Protein AF-0000000083596620 (afdb_homodimer)

Organism: NCBI:txid1368476

pLDDT: mean 95.92, std 9.92, range [31.28, 98.94]

Radius of gyration: 22.7 Å; Cα contacts (8 Å, |Δi|>4): 715; chains: 2; bounding box: 40×67×48 Å

Sequence (366 aa):
MEVVTKTLSTERVFLREMVEDDWVDVHKYASQEIVCRYQPWGPNTLEESKAFVNEVIADASKNPRKRYVFAIINKSDQKMIGAGELNLRDSTNKTGEIGYVVNPDYWGRGIATEAAILLIDFGFEHFNLHRIYATCDPRNIGSYKVLEKVGMTKEGRIRENLKMKDGWRDSFLYSILKYEWGKMEVVTKTLSTERVFLREMVEDDWVDVHKYASQEIVCRYQPWGPNTLEESKAFVNEVIADASKNPRKRYVFAIINKSDQKMIGAGELNLRDSTNKTGEIGYVVNPDYWGRGIATEAAILLIDFGFEHFNLHRIYATCDPRNIGSYKVLEKVGMTKEGRIRENLKMKDGWRDSFLYSILKYEWGK

InterPro domains:
  IPR000182 GNAT domain [PF13302] (12-153)
  IPR000182 GNAT domain [PS51186] (13-180)
  IPR016181 Acyl-CoA N-acyltransferase [SSF55729] (6-178)
  IPR051531 N-acetyltransferase [PTHR43792] (7-181)

Nearest PDB structures (foldseek):
  3wr7-assembly1_A-3  TM=8.648E-01  e=3.940E-15  Escherichia coli LY180
  2fck-assembly1_A-2  TM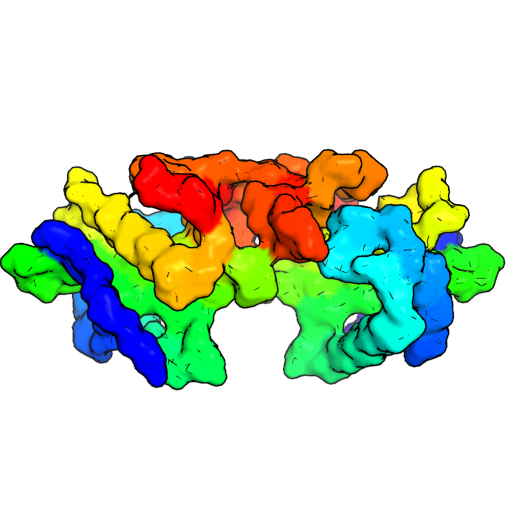=8.804E-01  e=1.898E-14  Vibrio cholerae O1 biovar El Tor str. N16961
  6vfn-assembly1_A  TM=8.359E-01  e=9.760E-15  Bacillus thuringiensis
  1nsl-assembly1_E  TM=8.665E-01  e=1.483E-13  Bacillus subtilis
  6vfm-assembly1_A  TM=8.225E-01  e=6.757E-14  Bacillus thuringiensis serovar finitimus YBT-020

Foldseek 3Di:
DPPPPDWLDDPWKTWDQFDQVLLVLQLLACLDCVQCVFPQDDPDDSVRSNVVSVVSVVLVPDVVRFKHKIFIAGPVVRRGFWMKIWGNDDLVQQEIEIDMTGHPVCPPPCSLLSRVLSNVCCSCPVSVGFKYKYKTFPVCPSVVVSLVVNPWDWDDKAPQPDDHPPGGTIITMIMDGNVSRPD/DPPPPDWLDDPWKTWDQFDQVLLVLQLLACLDCVQCVFPQDDPDDSVRSNVVSVVSVVLVPDVVRFKHKIFIAGPVVRRRFWMKIWGNDDLVQQEIEIDMTGHPVCPPVCSLLSRVLSNVCCSCPVSVGFKYKYKTFPVCPSVVVSLVVNPWDWDDKAPQPDDHPPGGTIITMIMDGNVSRPD

Secondary structure (DSSP, 8-state):
-----S--B-SSEEEEE--GGGHHHHHHHHT-HHHHTTSSS-SPPHHHHHHHHHHHHHHHT-SS--EEEEEEEETTTTEEEEEEEEEEEETTTTEEEEEEEE-GGGTTSSHHHHHHHHHHHHHHHHH--SEEEEEE-TT-HHHHHHHHHTT-EEEEEEEEEEEETTEEEEEEEEEEEGGGTT-/-----S-EE-SSEEEEE--GGGHHHHHHHHT-HHHHTTSSS-SPPHHHHHHHHHHHHHHHT-SS--EEEEEEEETTTTEEEEEEEEEEEETTTTEEEEEEEE-GGGTTSSHHHHHHHHHHHHHHHHH--SEEEEEE-TT-HHHHHHHHHTT-EEEEEEEEEEEETTEEEEEEEEEEEGGGTT-

Solvent-accessible surface area (backbone atoms only — not comparable to full-atom values): 19815 Å² total; per-residue (Å²): 125,87,67,76,76,72,77,45,61,62,95,57,37,35,50,41,76,61,52,84,74,48,23,62,49,48,35,70,32,45,44,30,55,84,70,24,68,79,46,71,49,63,53,37,50,72,67,51,27,41,49,48,46,50,48,50,49,52,38,65,69,42,87,82,61,44,54,45,59,26,33,30,26,34,60,91,77,64,40,58,48,32,36,37,34,45,32,60,75,32,79,86,41,22,29,32,36,47,50,72,50,65,26,71,94,52,60,95,68,55,52,66,44,54,51,49,48,43,49,51,48,47,40,42,70,75,64,59,30,46,30,38,32,38,69,44,40,77,82,41,59,73,58,56,50,36,44,45,70,71,62,31,44,78,34,37,47,45,76,50,62,37,53,38,91,86,53,64,33,46,27,33,35,33,31,40,42,50,89,58,58,95,110,124,88,67,76,77,73,76,43,62,61,94,57,35,36,50,41,74,64,54,84,73,49,24,63,49,46,33,70,30,45,43,31,54,84,70,24,69,81,46,71,48,62,53,37,50,73,67,52,28,43,49,50,46,51,48,51,49,53,39,65,70,41,87,83,61,43,57,46,60,26,33,29,28,35,60,91,76,65,42,60,49,33,38,38,35,42,32,60,75,33,79,86,39,22,29,32,36,47,52,72,50,65,28,71,94,53,59,94,68,54,53,66,42,53,51,50,49,44,49,52,50,46,40,43,71,75,66,59,31,46,31,40,30,38,69,42,39,77,84,41,58,73,60,55,51,36,44,46,72,72,62,30,44,79,34,37,48,45,76,50,61,38,52,40,92,87,51,63,35,47,25,33,34,30,33,40,42,49,88,59,57,95,111

Structure (mmCIF, N/CA/C/O backbone):
data_AF-0000000083596620-model_v1
#
loop_
_entity.id
_entity.type
_entity.pdbx_description
1 polymer N-acetyltransferase
#
loop_
_atom_site.group_PDB
_atom_site.id
_atom_site.type_symbol
_atom_site.label_atom_id
_atom_site.label_alt_id
_atom_site.label_comp_id
_atom_site.label_asym_id
_atom_site.label_entity_id
_atom_site.label_seq_id
_atom_site.pdbx_PDB_ins_code
_atom_site.Cartn_x
_atom_site.Cartn_y
_atom_site.Cartn_z
_atom_site.occupancy
_atom_site.B_iso_or_equiv
_atom_site.auth_seq_id
_atom_site.auth_comp_id
_atom_site.auth_asym_id
_atom_site.auth_atom_id
_atom_site.pdbx_PDB_model_num
ATOM 1 N N . MET A 1 1 ? 12.688 -3.848 -24.5 1 31.28 1 MET A N 1
ATOM 2 C CA . MET A 1 1 ? 12.117 -4.688 -23.453 1 31.28 1 MET A CA 1
ATOM 3 C C . MET A 1 1 ? 13.18 -5.582 -22.828 1 31.28 1 MET A C 1
ATOM 5 O O . MET A 1 1 ? 13.742 -6.445 -23.516 1 31.28 1 MET A O 1
ATOM 9 N N . GLU A 1 2 ? 14.055 -5.152 -22.109 1 39.25 2 GLU A N 1
ATOM 10 C CA . GLU A 1 2 ? 15.188 -5.992 -21.719 1 39.25 2 GLU A CA 1
ATOM 11 C C . GLU A 1 2 ? 14.719 -7.367 -21.25 1 39.25 2 GLU A C 1
ATOM 13 O O . GLU A 1 2 ? 13.812 -7.469 -20.422 1 39.25 2 GLU A O 1
ATOM 18 N N . VAL A 1 3 ? 14.773 -8.328 -22.062 1 39.34 3 VAL A N 1
ATOM 19 C CA . VAL A 1 3 ? 14.492 -9.758 -22.016 1 39.34 3 VAL A CA 1
ATOM 20 C C . VAL A 1 3 ? 14.992 -10.344 -20.703 1 39.34 3 VAL A C 1
ATOM 22 O O . VAL A 1 3 ? 16.125 -10.062 -20.281 1 39.34 3 VAL A O 1
ATOM 25 N N . VAL A 1 4 ? 14.141 -10.539 -19.719 1 47.38 4 VAL A N 1
ATOM 26 C CA . VAL A 1 4 ? 14.547 -11.414 -18.625 1 47.38 4 VAL A CA 1
ATOM 27 C C . VAL A 1 4 ? 15.391 -12.562 -19.156 1 47.38 4 VAL A C 1
ATOM 29 O O . VAL A 1 4 ? 14.906 -13.398 -19.922 1 47.38 4 VAL A O 1
ATOM 32 N N . THR A 1 5 ? 16.641 -12.359 -19.406 1 49.56 5 THR A N 1
ATOM 33 C CA . THR A 1 5 ? 17.531 -13.391 -19.953 1 49.56 5 THR A CA 1
ATOM 34 C C . THR A 1 5 ? 17.375 -14.695 -19.172 1 49.56 5 THR A C 1
ATOM 36 O O . THR A 1 5 ? 17.438 -15.781 -19.766 1 49.56 5 THR A O 1
ATOM 39 N N . LYS A 1 6 ? 17.359 -14.562 -17.75 1 61.53 6 LYS A N 1
ATOM 40 C CA . LYS A 1 6 ? 17.359 -15.852 -17.062 1 61.53 6 LYS A CA 1
ATOM 41 C C . LYS A 1 6 ? 15.961 -16.453 -17 1 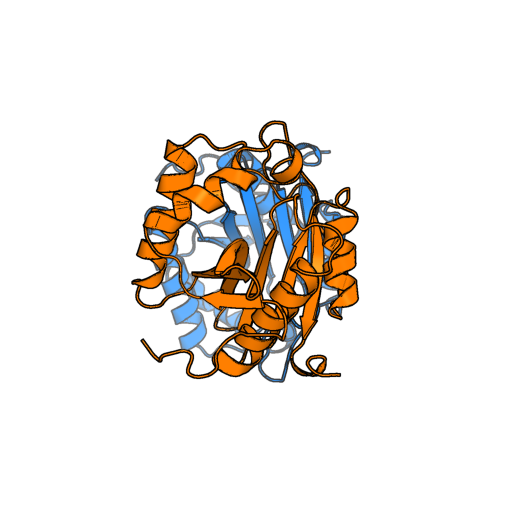61.53 6 LYS A C 1
ATOM 43 O O . LYS A 1 6 ? 15 -15.75 -16.672 1 61.53 6 LYS A O 1
ATOM 48 N N . THR A 1 7 ? 15.812 -17.562 -17.562 1 83.44 7 THR A N 1
ATOM 49 C CA . THR A 1 7 ? 14.586 -18.344 -17.531 1 83.44 7 THR A CA 1
ATOM 50 C C . THR A 1 7 ? 14.102 -18.562 -16.109 1 83.44 7 THR A C 1
ATOM 52 O O . THR A 1 7 ? 14.883 -18.969 -15.242 1 83.44 7 THR A O 1
ATOM 55 N N . LEU A 1 8 ? 12.961 -18.156 -15.766 1 95.06 8 LEU A N 1
ATOM 56 C CA . LEU A 1 8 ? 12.328 -18.438 -14.484 1 95.06 8 LEU A CA 1
ATOM 57 C C . LEU A 1 8 ? 11.82 -19.875 -14.422 1 95.06 8 LEU A C 1
ATOM 59 O O . LEU A 1 8 ? 10.695 -20.156 -14.844 1 95.06 8 LEU A O 1
ATOM 63 N N . SER A 1 9 ? 12.805 -20.719 -13.906 1 97.25 9 SER A N 1
ATOM 64 C CA . SER A 1 9 ? 12.477 -22.125 -13.992 1 97.25 9 SER A CA 1
ATOM 65 C C . SER A 1 9 ? 13.031 -22.906 -12.805 1 97.25 9 SER A C 1
ATOM 67 O O . SER A 1 9 ? 14.062 -22.531 -12.234 1 97.25 9 SER A O 1
ATOM 69 N N . THR A 1 10 ? 12.289 -23.875 -12.383 1 96.75 10 THR A N 1
ATOM 70 C CA . THR A 1 10 ? 12.758 -24.922 -11.484 1 96.75 10 THR A CA 1
ATOM 71 C C . THR A 1 10 ? 12.805 -26.266 -12.211 1 96.75 10 THR A C 1
ATOM 73 O O . THR A 1 10 ? 12.75 -26.312 -13.445 1 96.75 10 THR A O 1
ATOM 76 N N . GLU A 1 11 ? 12.992 -27.328 -11.43 1 95.75 11 GLU A N 1
ATOM 77 C CA . GLU A 1 11 ? 13.016 -28.656 -12.039 1 95.75 11 GLU A CA 1
ATOM 78 C C . GLU A 1 11 ? 11.648 -29.031 -12.594 1 95.75 11 GLU A C 1
ATOM 80 O O . GLU A 1 11 ? 11.547 -29.688 -13.633 1 95.75 11 GLU A O 1
ATOM 85 N N . ARG A 1 12 ? 10.586 -28.562 -11.953 1 97.25 12 ARG A N 1
ATOM 86 C CA . ARG A 1 12 ? 9.258 -29.062 -12.273 1 97.25 12 ARG A CA 1
ATOM 87 C C . ARG A 1 12 ? 8.445 -28.031 -13.039 1 97.25 12 ARG A C 1
ATOM 89 O O . ARG A 1 12 ? 7.559 -28.391 -13.82 1 97.25 12 ARG A O 1
ATOM 96 N N . VAL A 1 13 ? 8.734 -26.734 -12.797 1 98.25 13 VAL A N 1
ATOM 97 C CA . VAL A 1 13 ? 7.883 -25.734 -13.43 1 98.25 13 VAL A CA 1
ATOM 98 C C . VAL A 1 13 ? 8.75 -24.609 -14.008 1 98.25 13 VAL A C 1
ATOM 100 O O . VAL A 1 13 ? 9.914 -24.469 -13.633 1 98.25 13 VAL A O 1
ATOM 103 N N . PHE A 1 14 ? 8.227 -23.859 -14.953 1 98.19 14 PHE A N 1
ATOM 104 C CA . PHE A 1 14 ? 8.812 -22.609 -15.383 1 98.19 14 PHE A CA 1
ATOM 105 C C . PHE A 1 14 ? 7.738 -21.547 -15.625 1 98.19 14 PHE A C 1
ATOM 107 O O . PHE A 1 14 ? 6.559 -21.891 -15.758 1 98.19 14 PHE A O 1
ATOM 114 N N . LEU A 1 15 ? 8.125 -20.312 -15.547 1 98.69 15 LEU A N 1
ATOM 115 C CA . LEU A 1 15 ? 7.246 -19.172 -15.781 1 98.69 15 LEU A CA 1
ATOM 116 C C . LEU A 1 15 ? 7.48 -18.562 -17.156 1 98.69 15 LEU A C 1
ATOM 118 O O . LEU A 1 15 ? 8.633 -18.406 -17.594 1 98.69 15 LEU A O 1
ATOM 122 N N . ARG A 1 16 ? 6.461 -18.266 -17.844 1 98.12 16 ARG A N 1
ATOM 123 C CA . ARG A 1 16 ? 6.566 -17.562 -19.125 1 98.12 16 ARG A CA 1
ATOM 124 C C . ARG A 1 16 ? 5.465 -16.516 -19.266 1 98.12 16 ARG A C 1
ATOM 126 O O . ARG A 1 16 ? 4.465 -16.562 -18.547 1 98.12 16 ARG A O 1
ATOM 133 N N . GLU A 1 17 ? 5.629 -15.641 -20.203 1 98.19 17 GLU A N 1
ATOM 134 C CA . GLU A 1 17 ? 4.586 -14.664 -20.516 1 98.19 17 GLU A CA 1
ATOM 135 C C . GLU A 1 17 ? 3.309 -15.359 -20.969 1 98.19 17 GLU A C 1
ATOM 137 O O . GLU A 1 17 ? 3.357 -16.453 -21.547 1 98.19 17 GLU A O 1
ATOM 142 N N . MET A 1 18 ? 2.207 -14.695 -20.75 1 98.06 18 MET A N 1
ATOM 143 C CA . MET A 1 18 ? 0.938 -15.266 -21.188 1 98.06 18 MET A CA 1
ATOM 144 C C . MET A 1 18 ? 0.722 -15.023 -22.672 1 98.06 18 MET A C 1
ATOM 146 O O . MET A 1 18 ? 1.139 -13.992 -23.219 1 98.06 18 MET A O 1
ATOM 150 N N . VAL A 1 19 ? 0.08 -15.914 -23.25 1 98 19 VAL A N 1
ATOM 151 C CA . VAL A 1 19 ? -0.356 -15.781 -24.641 1 98 19 VAL A CA 1
ATOM 152 C C . VAL A 1 19 ? -1.876 -15.906 -24.719 1 98 19 VAL A C 1
ATOM 154 O O . VAL A 1 19 ? -2.518 -16.359 -23.766 1 98 19 VAL A O 1
ATOM 157 N N . GLU A 1 20 ? -2.436 -15.555 -25.766 1 97.88 20 GLU A N 1
ATOM 158 C CA . GLU A 1 20 ? -3.879 -15.414 -25.922 1 97.88 20 GLU A CA 1
ATOM 159 C C . GLU A 1 20 ? -4.605 -16.703 -25.562 1 97.88 20 GLU A C 1
ATOM 161 O O . GLU A 1 20 ? -5.648 -16.688 -24.906 1 97.88 20 GLU A O 1
ATOM 166 N N . ASP A 1 21 ? -4.086 -17.812 -25.922 1 98.12 21 ASP A N 1
ATOM 167 C CA . ASP A 1 21 ? -4.785 -19.078 -25.766 1 98.12 21 ASP A CA 1
ATOM 168 C C . ASP A 1 21 ? -4.727 -19.578 -24.312 1 98.12 21 ASP A C 1
ATOM 170 O O . ASP A 1 21 ? -5.418 -20.516 -23.953 1 98.12 21 ASP A O 1
ATOM 174 N N . ASP A 1 22 ? -4.031 -18.922 -23.484 1 98.69 22 ASP A N 1
ATOM 175 C CA . ASP A 1 22 ? -3.871 -19.344 -22.094 1 98.69 22 ASP A CA 1
ATOM 176 C C . ASP A 1 22 ? -5.188 -19.219 -21.328 1 98.69 22 ASP A C 1
ATOM 178 O O . ASP A 1 22 ? -5.336 -19.781 -20.25 1 98.69 22 ASP A O 1
ATOM 182 N N . TRP A 1 23 ? -6.172 -18.516 -21.953 1 98.69 23 TRP A N 1
ATOM 183 C CA . TRP A 1 23 ? -7.43 -18.328 -21.234 1 98.69 23 TRP A CA 1
ATOM 184 C C . TRP A 1 23 ? -8.117 -19.656 -20.984 1 98.69 23 TRP A C 1
ATOM 186 O O . TRP A 1 23 ? -8.836 -19.812 -19.984 1 98.69 23 TRP A O 1
ATOM 196 N N . VAL A 1 24 ? -7.828 -20.641 -21.781 1 98.69 24 VAL A N 1
ATOM 197 C CA . VAL A 1 24 ? -8.445 -21.953 -21.641 1 98.69 24 VAL A CA 1
ATOM 198 C C . VAL A 1 24 ? -8.023 -22.578 -20.312 1 98.69 24 VAL A C 1
ATOM 200 O O . VAL A 1 24 ? -8.875 -23.016 -19.531 1 98.69 24 VAL A O 1
ATOM 203 N N . ASP A 1 25 ? -6.77 -22.609 -20.047 1 98.75 25 ASP A N 1
ATOM 204 C CA . ASP A 1 25 ? -6.266 -23.188 -18.812 1 98.75 25 ASP A CA 1
ATOM 205 C C . ASP A 1 25 ? -6.566 -22.281 -17.625 1 98.75 25 ASP A C 1
ATOM 207 O O . ASP A 1 25 ? -6.828 -22.766 -16.516 1 98.75 25 ASP A O 1
ATOM 211 N N . VAL A 1 26 ? -6.527 -20.969 -17.859 1 98.88 26 VAL A N 1
ATOM 212 C CA . VAL A 1 26 ? -6.898 -20.031 -16.812 1 98.88 26 VAL A CA 1
ATOM 213 C C . VAL A 1 26 ? -8.32 -20.312 -16.344 1 98.88 26 VAL A C 1
ATOM 215 O O . VAL A 1 26 ? -8.586 -20.375 -15.133 1 98.88 26 VAL A O 1
ATOM 218 N N . HIS A 1 27 ? -9.195 -20.547 -17.281 1 98.88 27 HIS A N 1
ATOM 219 C CA . HIS A 1 27 ? -10.594 -20.75 -16.938 1 98.88 27 HIS A CA 1
ATOM 220 C C . HIS A 1 27 ? -10.797 -22.031 -16.141 1 98.88 27 HIS A C 1
ATOM 222 O O . HIS A 1 27 ? -11.695 -22.109 -15.297 1 98.88 27 HIS A O 1
ATOM 228 N N . LYS A 1 28 ? -9.977 -23 -16.344 1 98.69 28 LYS A N 1
ATOM 229 C CA . LYS A 1 28 ? -10.094 -24.281 -15.656 1 98.69 28 LYS A CA 1
ATOM 230 C C . LYS A 1 28 ? -9.992 -24.109 -14.141 1 98.69 28 LYS A C 1
ATOM 232 O O . LYS A 1 28 ? -10.633 -24.828 -13.375 1 98.69 28 LYS A O 1
ATOM 237 N N . TYR A 1 29 ? -9.227 -23.172 -13.711 1 98.75 29 TYR A N 1
ATOM 238 C CA . TYR A 1 29 ? -9.133 -22.984 -12.273 1 98.75 29 TYR A CA 1
ATOM 239 C C . TYR A 1 29 ? -9.906 -21.75 -11.828 1 98.75 29 TYR A C 1
ATOM 241 O O . TYR A 1 29 ? -10.516 -21.734 -10.758 1 98.75 29 TYR A O 1
ATOM 249 N N . ALA A 1 30 ? -10.008 -20.688 -12.633 1 98.81 30 ALA A N 1
ATOM 250 C CA . ALA A 1 30 ? -10.586 -19.422 -12.219 1 98.81 30 ALA A CA 1
ATOM 251 C C . ALA A 1 30 ? -12.109 -19.5 -12.195 1 98.81 30 ALA A C 1
ATOM 253 O O . ALA A 1 30 ? -12.773 -18.609 -11.656 1 98.81 30 ALA A O 1
ATOM 254 N N . SER A 1 31 ? -12.648 -20.531 -12.742 1 98.75 31 SER A N 1
ATOM 255 C CA . SER A 1 31 ? -14.094 -20.719 -12.742 1 98.75 31 SER A CA 1
ATOM 256 C C . SER A 1 31 ? -14.547 -21.531 -11.531 1 98.75 31 SER A C 1
ATOM 258 O O . SER A 1 31 ? -15.742 -21.75 -11.328 1 98.75 31 SER A O 1
ATOM 260 N N . GLN A 1 32 ? -13.625 -21.969 -10.727 1 98.69 32 GLN A N 1
ATOM 261 C CA . GLN A 1 32 ? -13.938 -22.797 -9.57 1 98.69 32 GLN A CA 1
ATOM 262 C C . GLN A 1 32 ? -14.102 -21.969 -8.305 1 98.69 32 GLN A C 1
ATOM 264 O O . GLN A 1 32 ? -13.203 -21.203 -7.949 1 98.69 32 GLN A O 1
ATOM 269 N N . GLU A 1 33 ? -15.094 -22.203 -7.633 1 97.88 33 GLU A N 1
ATOM 270 C CA . GLU A 1 33 ? -15.383 -21.484 -6.398 1 97.88 33 GLU A CA 1
ATOM 271 C C . GLU A 1 33 ? -14.273 -21.688 -5.371 1 97.88 33 GLU A C 1
ATOM 273 O O . GLU A 1 33 ? -13.906 -20.75 -4.66 1 97.88 33 GLU A O 1
ATOM 278 N N . ILE A 1 34 ? -13.766 -22.812 -5.309 1 97.56 34 ILE A N 1
ATOM 279 C CA . ILE A 1 34 ? -12.773 -23.141 -4.289 1 97.56 34 ILE A CA 1
ATOM 280 C C . ILE A 1 34 ? -11.508 -22.312 -4.52 1 97.56 34 ILE A C 1
ATOM 282 O O . ILE A 1 34 ? -10.797 -21.969 -3.568 1 97.56 34 ILE A O 1
ATOM 286 N N . VAL A 1 35 ? -11.242 -21.938 -5.77 1 98 35 VAL A N 1
ATOM 287 C CA . VAL A 1 35 ? -10.047 -21.172 -6.121 1 98 35 VAL A CA 1
ATOM 288 C C . VAL A 1 35 ? -10.242 -19.703 -5.754 1 98 35 VAL A C 1
ATOM 290 O O . VAL A 1 35 ? -9.297 -19.031 -5.316 1 98 35 VAL A O 1
ATOM 293 N N . CYS A 1 36 ? -11.445 -19.234 -5.84 1 96.94 36 CYS A N 1
ATOM 294 C CA . CYS A 1 36 ? -11.688 -17.797 -5.723 1 96.94 36 CYS A CA 1
ATOM 295 C C . CYS A 1 36 ? -12.289 -17.453 -4.367 1 96.94 36 CYS A C 1
ATOM 297 O O . CYS A 1 36 ? -12.633 -16.297 -4.109 1 96.94 36 CYS A O 1
ATOM 299 N N . ARG A 1 37 ? -12.359 -18.422 -3.459 1 95.38 37 ARG A N 1
ATOM 300 C CA . ARG A 1 37 ? -13.031 -18.281 -2.17 1 95.38 37 ARG A CA 1
ATOM 301 C C . ARG A 1 37 ? -12.477 -17.109 -1.387 1 95.38 37 ARG A C 1
ATOM 303 O O . ARG A 1 37 ? -13.219 -16.391 -0.715 1 95.38 37 ARG A O 1
ATOM 310 N N . TYR A 1 38 ? -11.227 -16.891 -1.485 1 96.44 38 TYR A N 1
ATOM 311 C CA . TYR A 1 38 ? -10.578 -15.844 -0.703 1 96.44 38 TYR A CA 1
ATOM 312 C C . TYR A 1 38 ? -10.141 -14.695 -1.597 1 96.44 38 TYR A C 1
ATOM 314 O O . TYR A 1 38 ? -9.281 -13.898 -1.213 1 96.44 38 TYR A O 1
ATOM 322 N N . GLN A 1 39 ? -10.641 -14.641 -2.811 1 97.06 39 GLN A N 1
ATOM 323 C CA . GLN A 1 39 ? -10.273 -13.617 -3.783 1 97.06 39 GLN A CA 1
ATOM 324 C C . GLN A 1 39 ? -11.445 -12.688 -4.086 1 97.06 39 GLN A C 1
ATOM 326 O O . GLN A 1 39 ? -12.609 -13.094 -3.967 1 97.06 39 GLN A O 1
ATOM 331 N N . PRO A 1 40 ? -11.172 -11.477 -4.477 1 97.31 40 PRO A N 1
ATOM 332 C CA . PRO A 1 40 ? -12.258 -10.555 -4.828 1 97.31 40 PRO A CA 1
ATOM 333 C C . PRO A 1 40 ? -12.82 -10.805 -6.227 1 97.31 40 PRO A C 1
ATOM 335 O O . PRO A 1 40 ? -13.719 -10.102 -6.672 1 97.31 40 PRO A O 1
ATOM 338 N N . TRP A 1 41 ? -12.305 -11.828 -6.867 1 97.5 41 TRP A N 1
ATOM 339 C CA . TRP A 1 41 ? -12.742 -12.141 -8.219 1 97.5 41 TRP A CA 1
ATOM 340 C C . TRP A 1 41 ? -13.305 -13.562 -8.289 1 97.5 41 TRP A C 1
ATOM 342 O O . TRP A 1 41 ? -13.023 -14.391 -7.426 1 97.5 41 TRP A O 1
ATOM 352 N N . GLY A 1 42 ? -14.07 -13.742 -9.305 1 97.06 42 GLY A N 1
ATOM 353 C CA . GLY A 1 42 ? -14.531 -15.086 -9.633 1 97.06 42 GLY A CA 1
ATOM 354 C C . GLY A 1 42 ? -15.797 -15.477 -8.891 1 97.06 42 GLY A C 1
ATOM 355 O O . GLY A 1 42 ? -16.375 -14.672 -8.156 1 97.06 42 GLY A O 1
ATOM 356 N N . PRO A 1 43 ? -16.109 -16.672 -9.055 1 98.38 43 PRO A N 1
ATOM 357 C CA . PRO A 1 43 ? -15.766 -17.562 -10.172 1 98.38 43 PRO A CA 1
ATOM 358 C C . PRO A 1 43 ? -16.016 -16.922 -11.531 1 98.38 43 PRO A C 1
ATOM 360 O O . PRO A 1 43 ? -17.094 -16.375 -11.781 1 98.38 43 PRO A O 1
ATOM 363 N N . ASN A 1 44 ? -15.047 -17.062 -12.367 1 98.81 44 ASN A N 1
ATOM 364 C CA . ASN A 1 44 ? -15.055 -16.312 -13.625 1 98.81 44 ASN A CA 1
ATOM 365 C C . ASN A 1 44 ? -15.898 -17.016 -14.68 1 98.81 44 ASN A C 1
ATOM 367 O O . ASN A 1 44 ? -15.875 -18.25 -14.789 1 98.81 44 ASN A O 1
ATOM 371 N N . THR A 1 45 ? -16.594 -16.25 -15.422 1 98.75 45 THR A N 1
ATOM 372 C CA . THR A 1 45 ? -17.125 -16.719 -16.688 1 98.75 45 THR A CA 1
ATOM 373 C C . THR A 1 45 ? -16.016 -16.891 -17.719 1 98.75 45 THR A C 1
ATOM 375 O O . THR A 1 45 ? -14.883 -16.453 -17.5 1 98.75 45 THR A O 1
ATOM 378 N N . LEU A 1 46 ? -16.406 -17.531 -18.797 1 98.56 46 LEU A N 1
ATOM 379 C CA . LEU A 1 46 ? -15.453 -17.641 -19.891 1 98.56 46 LEU A CA 1
ATOM 380 C C . LEU A 1 46 ? -14.961 -16.281 -20.344 1 98.56 46 LEU A C 1
ATOM 382 O O . LEU A 1 46 ? -13.766 -16.078 -20.562 1 98.56 46 LEU A O 1
ATOM 386 N N . GLU A 1 47 ? -15.875 -15.352 -20.438 1 98.69 47 GLU A N 1
ATOM 387 C CA . GLU A 1 47 ? -15.562 -14 -20.891 1 98.69 47 GLU A CA 1
ATOM 388 C C . GLU A 1 47 ? -14.617 -13.289 -19.922 1 98.69 47 GLU A C 1
ATOM 390 O O . GLU A 1 47 ? -13.711 -12.57 -20.344 1 98.69 47 GLU A O 1
ATOM 395 N N . GLU A 1 48 ? -14.805 -13.516 -18.688 1 98.75 48 GLU A N 1
ATOM 396 C CA . GLU A 1 48 ? -13.961 -12.891 -17.688 1 98.75 48 GLU A CA 1
ATOM 397 C C . GLU A 1 48 ? -12.547 -13.477 -17.703 1 98.75 48 GLU A C 1
ATOM 399 O O . GLU A 1 48 ? -11.57 -12.766 -17.5 1 98.75 48 GLU A O 1
ATOM 404 N N . SER A 1 49 ? -12.445 -14.766 -17.906 1 98.88 49 SER A N 1
ATOM 405 C CA . SER A 1 49 ? -11.133 -15.398 -18.031 1 98.88 49 SER A CA 1
ATOM 406 C C . SER A 1 49 ? -10.383 -14.875 -19.25 1 98.88 49 SER A C 1
ATOM 408 O O . SER A 1 49 ? -9.188 -14.594 -19.172 1 98.88 49 SER A O 1
ATOM 410 N N . LYS A 1 50 ? -11.102 -14.75 -20.344 1 98.88 50 LYS A N 1
ATOM 411 C CA . LYS A 1 50 ? -10.5 -14.18 -21.547 1 98.88 50 LYS A CA 1
ATOM 412 C C . LYS A 1 50 ? -10.07 -12.734 -21.312 1 98.88 50 LYS A C 1
ATOM 414 O O . LYS A 1 50 ? -8.984 -12.328 -21.734 1 98.88 50 LYS A O 1
ATOM 419 N N . ALA A 1 51 ? -10.93 -11.992 -20.688 1 98.88 51 ALA A N 1
ATOM 420 C CA . ALA A 1 51 ? -10.633 -10.586 -20.406 1 98.88 51 ALA A CA 1
ATOM 421 C C . ALA A 1 51 ? -9.383 -10.461 -19.547 1 98.88 51 ALA A C 1
ATOM 423 O O . ALA A 1 51 ? -8.562 -9.562 -19.75 1 98.88 51 ALA A O 1
ATOM 424 N N . PHE A 1 52 ? -9.297 -11.328 -18.609 1 98.81 52 PHE A N 1
ATOM 425 C CA . PHE A 1 52 ? -8.117 -11.32 -17.75 1 98.81 52 PHE A CA 1
ATOM 426 C C . PHE A 1 52 ? -6.844 -11.508 -18.578 1 98.81 52 PHE A C 1
ATOM 428 O O . PHE A 1 52 ? -5.906 -10.719 -18.469 1 98.81 52 PHE A O 1
ATOM 435 N N . VAL A 1 53 ? -6.828 -12.516 -19.375 1 98.88 53 VAL A N 1
ATOM 436 C CA . VAL A 1 53 ? -5.648 -12.836 -20.172 1 98.88 53 VAL A CA 1
ATOM 437 C C . VAL A 1 53 ? -5.336 -11.672 -21.109 1 98.88 53 VAL A C 1
ATOM 439 O O . VAL A 1 53 ? -4.176 -11.281 -21.266 1 98.88 53 VAL A O 1
ATOM 442 N N . ASN A 1 54 ? -6.355 -11.109 -21.703 1 98.75 54 ASN A N 1
ATOM 443 C CA . ASN A 1 54 ? -6.168 -9.977 -22.594 1 98.75 54 ASN A CA 1
ATOM 444 C C . ASN A 1 54 ? -5.574 -8.773 -21.844 1 98.75 54 ASN A C 1
ATOM 446 O O . ASN A 1 54 ? -4.723 -8.07 -22.391 1 98.75 54 ASN A O 1
ATOM 450 N N . GLU A 1 55 ? -6.035 -8.586 -20.719 1 98.75 55 GLU A N 1
ATOM 451 C CA . GLU A 1 55 ? -5.504 -7.492 -19.906 1 98.75 55 GLU A CA 1
ATOM 452 C C . GLU A 1 55 ? -4.027 -7.715 -19.578 1 98.75 55 GLU A C 1
ATOM 454 O O . GLU A 1 55 ? -3.227 -6.777 -19.641 1 98.75 55 GLU A O 1
ATOM 459 N N . VAL A 1 56 ? -3.715 -8.938 -19.219 1 98.69 56 VAL A N 1
ATOM 460 C CA . VAL A 1 56 ? -2.336 -9.281 -18.891 1 98.69 56 VAL A CA 1
ATOM 461 C C . VAL A 1 56 ? -1.438 -9.023 -20.094 1 98.69 56 VAL A C 1
ATOM 463 O O . VAL A 1 56 ? -0.356 -8.445 -19.953 1 98.69 56 VAL A O 1
ATOM 466 N N . ILE A 1 57 ? -1.851 -9.438 -21.219 1 98.44 57 ILE A N 1
ATOM 467 C CA . ILE A 1 57 ? -1.079 -9.25 -22.438 1 98.44 57 ILE A CA 1
ATOM 468 C C . ILE A 1 57 ? -0.925 -7.754 -22.734 1 98.44 57 ILE A C 1
ATOM 470 O O . ILE A 1 57 ? 0.153 -7.301 -23.125 1 98.44 57 ILE A O 1
ATOM 474 N N . ALA A 1 58 ? -1.99 -7.027 -22.562 1 98.38 58 ALA A N 1
ATOM 475 C CA . ALA A 1 58 ? -1.928 -5.582 -22.734 1 98.38 58 ALA A CA 1
ATOM 476 C C . ALA A 1 58 ? -0.933 -4.949 -21.766 1 98.38 58 ALA A C 1
ATOM 478 O O . ALA A 1 58 ? -0.162 -4.066 -22.141 1 98.38 58 ALA A O 1
ATOM 479 N N . ASP A 1 59 ? -0.963 -5.391 -20.547 1 97.81 59 ASP A N 1
ATOM 480 C CA . ASP A 1 59 ? -0.049 -4.875 -19.531 1 97.81 59 ASP A CA 1
ATOM 481 C C . ASP A 1 59 ? 1.405 -5.117 -19.938 1 97.81 59 ASP A C 1
ATOM 483 O O . ASP A 1 59 ? 2.279 -4.301 -19.641 1 97.81 59 ASP A O 1
ATOM 487 N N . ALA A 1 60 ? 1.637 -6.223 -20.516 1 97.19 60 ALA A N 1
ATOM 488 C CA . ALA A 1 60 ? 2.992 -6.613 -20.906 1 97.19 60 ALA A CA 1
ATOM 489 C C . ALA A 1 60 ? 3.57 -5.648 -21.922 1 97.19 60 ALA A C 1
ATOM 491 O O . ALA A 1 60 ? 4.789 -5.57 -22.094 1 97.19 60 ALA A O 1
ATOM 492 N N . SER A 1 61 ? 2.744 -4.852 -22.578 1 96.38 61 SER A N 1
ATOM 493 C CA . SER A 1 61 ? 3.189 -3.951 -23.641 1 96.38 61 SER A CA 1
ATOM 494 C C . SER A 1 61 ? 3.32 -2.52 -23.125 1 96.38 61 SER A C 1
ATOM 496 O O . SER A 1 61 ? 3.789 -1.638 -23.844 1 96.38 61 SER A O 1
ATOM 498 N N . LYS A 1 62 ? 2.943 -2.328 -21.953 1 97.31 62 LYS A N 1
ATOM 499 C CA . LYS A 1 62 ? 3.01 -0.983 -21.391 1 97.31 62 LYS A CA 1
ATOM 500 C C . LYS A 1 62 ? 4.453 -0.569 -21.109 1 97.31 62 LYS A C 1
ATOM 502 O O . LYS A 1 62 ? 5.32 -1.419 -20.906 1 97.31 62 LYS A O 1
ATOM 507 N N . ASN A 1 63 ? 4.637 0.9 -21.172 1 96.44 63 ASN A N 1
ATOM 508 C CA . ASN A 1 63 ? 5.93 1.5 -20.844 1 96.44 63 ASN A CA 1
ATOM 509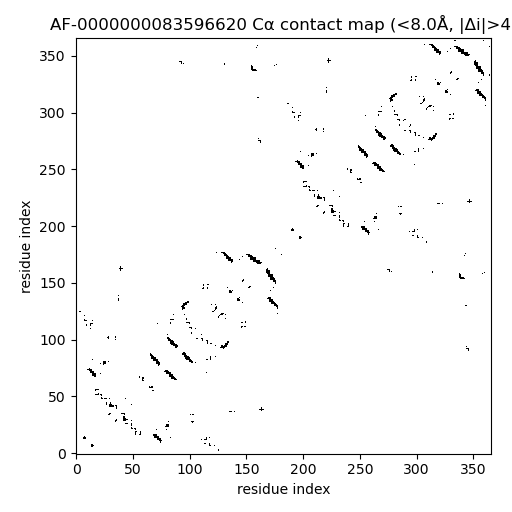 C C . ASN A 1 63 ? 5.773 2.748 -19.984 1 96.44 63 ASN A C 1
ATOM 511 O O . ASN A 1 63 ? 5.285 3.777 -20.453 1 96.44 63 ASN A O 1
ATOM 515 N N . PRO A 1 64 ? 6.238 2.686 -18.75 1 96.5 64 PRO A N 1
ATOM 516 C CA . PRO A 1 64 ? 6.891 1.529 -18.141 1 96.5 64 PRO A CA 1
ATOM 517 C C . PRO A 1 64 ? 5.906 0.429 -17.75 1 96.5 64 PRO A C 1
ATOM 519 O O . PRO A 1 64 ? 4.758 0.719 -17.406 1 96.5 64 PRO A O 1
ATOM 522 N N . ARG A 1 65 ? 6.367 -0.85 -17.828 1 97.69 65 ARG A N 1
ATOM 523 C CA . ARG A 1 65 ? 5.602 -1.983 -17.328 1 97.69 65 ARG A CA 1
ATOM 524 C C . ARG A 1 65 ? 5.719 -2.088 -15.805 1 97.69 65 ARG A C 1
ATOM 526 O O . ARG A 1 65 ? 6.816 -1.975 -15.258 1 97.69 65 ARG A O 1
ATOM 533 N N . LYS A 1 66 ? 4.574 -2.256 -15.125 1 98.19 66 LYS A N 1
ATOM 534 C CA . LYS A 1 66 ? 4.594 -2.342 -13.664 1 98.19 66 LYS A CA 1
ATOM 535 C C . LYS A 1 66 ? 4.012 -3.666 -13.188 1 98.19 66 LYS A C 1
ATOM 537 O O . LYS A 1 66 ? 4.207 -4.055 -12.031 1 98.19 66 LYS A O 1
ATOM 542 N N . ARG A 1 67 ? 3.232 -4.277 -14.016 1 98.62 67 ARG A N 1
ATOM 543 C CA . ARG A 1 67 ? 2.596 -5.547 -13.68 1 98.62 67 ARG A CA 1
ATOM 544 C C . ARG A 1 67 ? 3.119 -6.668 -14.57 1 98.62 67 ARG A C 1
ATOM 546 O O . ARG A 1 67 ? 2.984 -6.617 -15.789 1 98.62 67 ARG A O 1
ATOM 553 N N . TYR A 1 68 ? 3.693 -7.645 -13.922 1 98.44 68 TYR A N 1
ATOM 554 C CA . TYR A 1 68 ? 4.203 -8.836 -14.586 1 98.44 68 TYR A CA 1
ATOM 555 C C . TYR A 1 68 ? 3.41 -10.07 -14.18 1 98.44 68 TYR A C 1
ATOM 557 O O . TYR A 1 68 ? 3.465 -10.492 -13.023 1 98.44 68 TYR A O 1
ATOM 565 N N . VAL A 1 69 ? 2.678 -10.586 -15.109 1 98.75 69 VAL A N 1
ATOM 566 C CA . VAL A 1 69 ? 1.932 -11.812 -14.859 1 98.75 69 VAL A CA 1
ATOM 567 C C . VAL A 1 69 ? 2.467 -12.938 -15.75 1 98.75 69 VAL A C 1
ATOM 569 O O . VAL A 1 69 ? 2.557 -12.781 -16.969 1 98.75 69 VAL A O 1
ATOM 572 N N . PHE A 1 70 ? 2.775 -14.047 -15.094 1 98.69 70 PHE A N 1
ATOM 573 C CA . PHE A 1 70 ? 3.342 -15.188 -15.805 1 98.69 70 PHE A CA 1
ATOM 574 C C . PHE A 1 70 ? 2.416 -16.391 -15.703 1 98.69 70 PHE A C 1
ATOM 576 O O . PHE A 1 70 ? 1.784 -16.625 -14.672 1 98.69 70 PHE A O 1
ATOM 583 N N . ALA A 1 71 ? 2.396 -17.125 -16.75 1 98.81 71 ALA A N 1
ATOM 584 C CA . ALA A 1 71 ? 1.853 -18.484 -16.703 1 98.81 71 ALA A CA 1
ATOM 585 C C . ALA A 1 71 ? 2.816 -19.438 -16 1 98.81 71 ALA A C 1
ATOM 587 O O . ALA A 1 71 ? 4.023 -19.406 -16.266 1 98.81 71 ALA A O 1
ATOM 588 N N . ILE A 1 72 ? 2.273 -20.203 -15.117 1 98.88 72 ILE A N 1
ATOM 589 C CA . ILE A 1 72 ? 3.033 -21.297 -14.531 1 98.88 72 ILE A CA 1
ATOM 590 C C . ILE A 1 72 ? 2.854 -22.562 -15.375 1 98.88 72 ILE A C 1
ATOM 592 O O . ILE A 1 72 ? 1.74 -23.062 -15.508 1 98.88 72 ILE A O 1
ATOM 596 N N . ILE A 1 73 ? 3.951 -23.078 -15.867 1 98.69 73 ILE A N 1
ATOM 597 C CA . ILE A 1 73 ? 3.883 -24.219 -16.766 1 98.69 73 ILE A CA 1
ATOM 598 C C . ILE A 1 73 ? 4.484 -25.453 -16.078 1 98.69 73 ILE A C 1
ATOM 600 O O . ILE A 1 73 ? 5.598 -25.391 -15.555 1 98.69 73 ILE A O 1
ATOM 604 N N . ASN A 1 74 ? 3.668 -26.484 -16.062 1 98.06 74 ASN A N 1
ATOM 605 C CA . ASN A 1 74 ? 4.191 -27.781 -15.641 1 98.06 74 ASN A CA 1
ATOM 606 C C . ASN A 1 74 ? 5.074 -28.406 -16.719 1 98.06 74 ASN A C 1
ATOM 608 O O . ASN A 1 74 ? 4.609 -28.672 -17.828 1 98.06 74 ASN A O 1
ATOM 612 N N . LYS A 1 75 ? 6.297 -28.703 -16.391 1 97.19 75 LYS A N 1
ATOM 613 C CA . LYS A 1 75 ? 7.262 -29.141 -17.391 1 97.19 75 LYS A CA 1
ATOM 614 C C . LYS A 1 75 ? 6.918 -30.531 -17.906 1 97.19 75 LYS A C 1
ATOM 616 O O . LYS A 1 75 ? 7.156 -30.844 -19.078 1 97.19 75 LYS A O 1
ATOM 621 N N . SER A 1 76 ? 6.367 -31.359 -17.078 1 96.56 76 SER A N 1
ATOM 622 C CA . SER A 1 76 ? 6.148 -32.75 -17.438 1 96.56 76 SER A CA 1
ATOM 623 C C . SER A 1 76 ? 5.148 -32.875 -18.594 1 96.56 76 SER A C 1
ATOM 625 O O . SER A 1 76 ? 5.273 -33.781 -19.438 1 96.56 76 SER A O 1
ATOM 627 N N . ASP A 1 77 ? 4.176 -31.969 -18.672 1 95.06 77 ASP A N 1
ATOM 628 C CA . ASP A 1 77 ? 3.16 -32.125 -19.719 1 95.06 77 ASP A CA 1
ATOM 629 C C . ASP A 1 77 ? 2.912 -30.781 -20.422 1 95.06 77 ASP A C 1
ATOM 631 O O . ASP A 1 77 ? 1.996 -30.672 -21.234 1 95.06 77 ASP A O 1
ATOM 635 N N . GLN A 1 78 ? 3.654 -29.734 -20.047 1 96.56 78 GLN A N 1
ATOM 636 C CA . GLN A 1 78 ? 3.66 -28.422 -20.672 1 96.56 78 GLN A CA 1
ATOM 637 C C . GLN A 1 78 ? 2.316 -27.719 -20.484 1 96.56 78 GLN A C 1
ATOM 639 O O . GLN A 1 78 ? 1.982 -26.812 -21.234 1 96.56 78 GLN A O 1
ATOM 644 N N . LYS A 1 79 ? 1.561 -28.078 -19.5 1 97.06 79 LYS A N 1
ATOM 645 C CA . LYS A 1 79 ? 0.275 -27.453 -19.219 1 97.06 79 LYS A CA 1
ATOM 646 C C . LYS A 1 79 ? 0.448 -26.234 -18.312 1 97.06 79 LYS A C 1
ATOM 648 O O . LYS A 1 79 ? 1.275 -26.234 -17.406 1 97.06 79 LYS A O 1
ATOM 653 N N . MET A 1 80 ? -0.371 -25.25 -18.688 1 98.62 80 MET A N 1
ATOM 654 C CA . MET A 1 80 ? -0.465 -24.125 -17.766 1 98.62 80 MET A CA 1
ATOM 655 C C . MET A 1 80 ? -1.29 -24.484 -16.531 1 98.62 80 MET A C 1
ATOM 657 O O . MET A 1 80 ? -2.465 -24.844 -16.656 1 98.62 80 MET A O 1
ATOM 661 N N . ILE A 1 81 ? -0.726 -24.375 -15.359 1 98.81 81 ILE A N 1
ATOM 662 C CA . ILE A 1 81 ? -1.37 -24.922 -14.172 1 98.81 81 ILE A CA 1
ATOM 663 C C . ILE A 1 81 ? -1.558 -23.828 -13.125 1 98.81 81 ILE A C 1
ATOM 665 O O . ILE A 1 81 ? -1.819 -24.109 -11.953 1 98.81 81 ILE A O 1
ATOM 669 N N . GLY A 1 82 ? -1.36 -22.578 -13.5 1 98.81 82 GLY A N 1
ATOM 670 C CA . GLY A 1 82 ? -1.544 -21.453 -12.609 1 98.81 82 GLY A CA 1
ATOM 671 C C . GLY A 1 82 ? -0.954 -20.156 -13.164 1 98.81 82 GLY A C 1
ATOM 672 O O . GLY A 1 82 ? -0.561 -20.094 -14.328 1 98.81 82 GLY A O 1
ATOM 673 N N . ALA A 1 83 ? -0.955 -19.141 -12.344 1 98.88 83 ALA A N 1
ATOM 674 C CA . ALA A 1 83 ? -0.374 -17.844 -12.68 1 98.88 83 ALA A CA 1
ATOM 675 C C . ALA A 1 83 ? 0.337 -17.234 -11.477 1 98.88 83 ALA A C 1
ATOM 677 O O . ALA A 1 83 ? -0.107 -17.406 -10.336 1 98.88 83 ALA A O 1
ATOM 678 N N . GLY A 1 84 ? 1.416 -16.625 -11.727 1 98.69 84 GLY A N 1
ATOM 679 C CA . GLY A 1 84 ? 2.148 -15.82 -10.758 1 98.69 84 GLY A CA 1
ATOM 680 C C . GLY A 1 84 ? 2.328 -14.375 -11.195 1 98.69 84 GLY A C 1
ATOM 681 O O . GLY A 1 84 ? 2.492 -14.102 -12.383 1 98.69 84 GLY A O 1
ATOM 682 N N . GLU A 1 85 ? 2.357 -13.531 -10.211 1 98.75 85 GLU A N 1
ATOM 683 C CA . GLU A 1 85 ? 2.389 -12.109 -10.539 1 98.75 85 GLU A CA 1
ATOM 684 C C . GLU A 1 85 ? 3.365 -11.352 -9.641 1 98.75 85 GLU A C 1
ATOM 686 O O . GLU A 1 85 ? 3.475 -11.648 -8.453 1 98.75 85 GLU A O 1
ATOM 691 N N . LEU A 1 86 ? 4.148 -10.477 -10.227 1 98.81 86 LEU A N 1
ATOM 692 C CA . LEU A 1 86 ? 4.93 -9.453 -9.531 1 98.81 86 LEU A CA 1
ATOM 693 C C . LEU A 1 86 ? 4.477 -8.055 -9.945 1 98.81 86 LEU A C 1
ATOM 695 O O . LEU A 1 86 ? 4.488 -7.723 -11.133 1 98.81 86 LEU A O 1
ATOM 699 N N . ASN A 1 87 ? 4.012 -7.254 -9.031 1 98.88 87 ASN A N 1
ATOM 700 C CA . ASN A 1 87 ? 3.676 -5.848 -9.242 1 98.88 87 ASN A CA 1
ATOM 701 C C . ASN A 1 87 ? 4.754 -4.926 -8.68 1 98.88 87 ASN A C 1
ATOM 703 O O . ASN A 1 87 ? 5.074 -4.992 -7.492 1 98.88 87 ASN A O 1
ATOM 707 N N . LEU A 1 88 ? 5.324 -4.168 -9.555 1 98.75 88 LEU A N 1
ATOM 708 C CA . LEU A 1 88 ? 6.191 -3.098 -9.07 1 98.75 88 LEU A CA 1
ATOM 709 C C . LEU A 1 88 ? 5.371 -1.962 -8.469 1 98.75 88 LEU A C 1
ATOM 711 O O . LEU A 1 88 ? 4.777 -1.165 -9.195 1 98.75 88 LEU A O 1
ATOM 715 N N . ARG A 1 89 ? 5.32 -1.838 -7.145 1 98.44 89 ARG A N 1
ATOM 716 C CA . ARG A 1 89 ? 4.367 -0.991 -6.434 1 98.44 89 ARG A CA 1
ATOM 717 C C . ARG A 1 89 ? 4.965 0.384 -6.148 1 98.44 89 ARG A C 1
ATOM 719 O O . ARG A 1 89 ? 4.246 1.386 -6.129 1 98.44 89 ARG A O 1
ATOM 726 N N . ASP A 1 90 ? 6.254 0.45 -5.871 1 98.19 90 ASP A N 1
ATOM 727 C CA . ASP A 1 90 ? 6.914 1.695 -5.492 1 98.19 90 ASP A CA 1
ATOM 728 C C . ASP A 1 90 ? 8.367 1.705 -5.949 1 98.19 90 ASP A C 1
ATOM 730 O O . ASP A 1 90 ? 9.219 1.042 -5.352 1 98.19 90 ASP A O 1
ATOM 734 N N . SER A 1 91 ? 8.648 2.441 -6.98 1 97.38 91 SER A N 1
ATOM 735 C CA . SER A 1 91 ? 10 2.459 -7.547 1 97.38 91 SER A CA 1
ATOM 736 C C . SER A 1 91 ? 10.969 3.197 -6.633 1 97.38 91 SER A C 1
ATOM 738 O O . SER A 1 91 ? 12.141 2.818 -6.527 1 97.38 91 SER A O 1
ATOM 740 N N . THR A 1 92 ? 10.461 4.215 -5.969 1 96.94 92 THR A N 1
ATOM 741 C CA . THR A 1 92 ? 11.312 4.977 -5.055 1 96.94 92 THR A CA 1
ATOM 742 C C . THR A 1 92 ? 11.742 4.113 -3.873 1 96.94 92 THR A C 1
ATOM 744 O O . THR A 1 92 ? 12.922 4.074 -3.523 1 96.94 92 THR A O 1
ATOM 747 N N . ASN A 1 93 ? 10.836 3.424 -3.33 1 98.56 93 ASN A N 1
ATOM 748 C CA . ASN A 1 93 ? 11.109 2.594 -2.164 1 98.56 93 ASN A CA 1
ATOM 749 C C . ASN A 1 93 ? 11.453 1.161 -2.564 1 98.56 93 ASN A C 1
ATOM 751 O O . ASN A 1 93 ? 11.523 0.274 -1.711 1 98.56 93 ASN A O 1
ATOM 755 N N . LYS A 1 94 ? 11.539 0.886 -3.873 1 98.56 94 LYS A N 1
ATOM 756 C CA . LYS A 1 94 ? 11.977 -0.396 -4.418 1 98.56 94 LYS A CA 1
ATOM 757 C C . LYS A 1 94 ? 11.18 -1.55 -3.82 1 98.56 94 LYS A C 1
ATOM 759 O O . LYS A 1 94 ? 11.75 -2.516 -3.312 1 98.56 94 LYS A O 1
ATOM 764 N N . THR A 1 95 ? 9.906 -1.43 -3.949 1 98.88 95 THR A N 1
ATOM 765 C CA . THR A 1 95 ? 9 -2.396 -3.344 1 98.88 95 THR A CA 1
ATOM 766 C C . THR A 1 95 ? 8.148 -3.082 -4.41 1 98.88 95 THR A C 1
ATOM 768 O O . THR A 1 95 ? 7.625 -2.424 -5.312 1 98.88 95 THR A O 1
ATOM 771 N N . GLY A 1 96 ? 8.086 -4.371 -4.332 1 98.94 96 GLY A N 1
ATOM 772 C CA . GLY A 1 96 ? 7.203 -5.168 -5.164 1 98.94 96 GLY A CA 1
ATOM 773 C C . GLY A 1 96 ? 6.23 -6.012 -4.363 1 98.94 96 GLY A C 1
ATOM 774 O O . GLY A 1 96 ? 6.414 -6.207 -3.162 1 98.94 96 GLY A O 1
ATOM 775 N N . GLU A 1 97 ? 5.168 -6.465 -4.992 1 98.94 97 GLU A N 1
ATOM 776 C CA . GLU A 1 97 ? 4.152 -7.359 -4.445 1 98.94 97 GLU A CA 1
ATOM 777 C C . GLU A 1 97 ? 4.008 -8.617 -5.301 1 98.94 97 GLU A C 1
ATOM 779 O O . GLU A 1 97 ? 3.93 -8.531 -6.527 1 98.94 97 GLU A O 1
ATOM 784 N N . ILE A 1 98 ? 3.992 -9.734 -4.629 1 98.88 98 ILE A N 1
ATOM 785 C CA . ILE A 1 98 ? 3.805 -10.953 -5.414 1 98.88 98 ILE A CA 1
ATOM 786 C C . ILE A 1 98 ? 2.455 -11.578 -5.074 1 98.88 98 ILE A C 1
ATOM 788 O O . ILE A 1 98 ? 1.884 -11.305 -4.016 1 98.88 98 ILE A O 1
ATOM 792 N N . GLY A 1 99 ? 1.918 -12.359 -5.949 1 98.56 99 GLY A N 1
ATOM 793 C CA . GLY A 1 99 ? 0.761 -13.234 -5.824 1 98.56 99 GLY A CA 1
ATOM 794 C C . GLY A 1 99 ? 0.785 -14.398 -6.789 1 98.56 99 GLY A C 1
ATOM 795 O O . GLY A 1 99 ? 1.567 -14.414 -7.742 1 98.56 99 GLY A O 1
ATOM 796 N N . TYR A 1 100 ? -0.03 -15.367 -6.469 1 98.44 100 TYR A N 1
ATOM 797 C CA . TYR A 1 100 ? -0.078 -16.547 -7.328 1 98.44 100 TYR A CA 1
ATOM 798 C C . TYR A 1 100 ? -1.381 -17.312 -7.133 1 98.44 100 TYR A C 1
ATOM 800 O O . TYR A 1 100 ? -2.025 -17.203 -6.086 1 98.44 100 TYR A O 1
ATOM 808 N N . VAL A 1 101 ? -1.745 -18.047 -8.078 1 98.62 101 VAL A N 1
ATOM 809 C CA . VAL A 1 101 ? -2.871 -18.969 -8.062 1 98.62 101 VAL A CA 1
ATOM 810 C C . VAL A 1 101 ? -2.488 -20.25 -8.789 1 98.62 101 VAL A C 1
ATOM 812 O O . VAL A 1 101 ? -1.832 -20.219 -9.836 1 98.62 101 VAL A O 1
ATOM 815 N N . VAL A 1 102 ? -2.814 -21.359 -8.227 1 98.5 102 VAL A N 1
ATOM 816 C CA . VAL A 1 102 ? -2.516 -22.656 -8.812 1 98.5 102 VAL A CA 1
ATOM 817 C C . VAL A 1 102 ? -3.807 -23.453 -8.977 1 98.5 102 VAL A C 1
A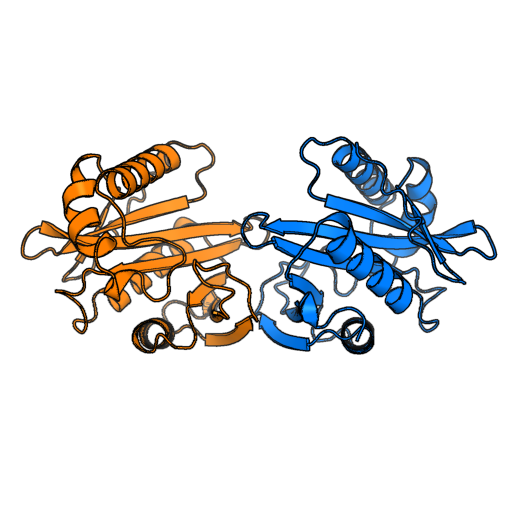TOM 819 O O . VAL A 1 102 ? -4.672 -23.438 -8.102 1 98.5 102 VAL A O 1
ATOM 822 N N . ASN A 1 103 ? -3.922 -24.125 -10.031 1 98.62 103 ASN A N 1
ATOM 823 C CA . ASN A 1 103 ? -5.008 -25.062 -10.266 1 98.62 103 ASN A CA 1
ATOM 824 C C . ASN A 1 103 ? -5.109 -26.109 -9.148 1 98.62 103 ASN A C 1
ATOM 826 O O . ASN A 1 103 ? -4.109 -26.734 -8.797 1 98.62 103 ASN A O 1
ATOM 830 N N . PRO A 1 104 ? -6.289 -26.297 -8.633 1 98.12 104 PRO A N 1
ATOM 831 C CA . PRO A 1 104 ? -6.461 -27.203 -7.488 1 98.12 104 PRO A CA 1
ATOM 832 C C . PRO A 1 104 ? -5.969 -28.609 -7.781 1 98.12 104 PRO A C 1
ATOM 834 O O . PRO A 1 104 ? -5.543 -29.328 -6.867 1 98.12 104 PRO A O 1
ATOM 837 N N . ASP A 1 105 ? -6.023 -29.016 -8.992 1 97.5 105 ASP A N 1
ATOM 838 C CA . ASP A 1 105 ? -5.543 -30.344 -9.359 1 97.5 105 ASP A CA 1
ATOM 839 C C . ASP A 1 105 ? -4.062 -30.5 -9.023 1 97.5 105 ASP A C 1
ATOM 841 O O . ASP A 1 105 ? -3.549 -31.625 -8.977 1 97.5 105 ASP A O 1
ATOM 845 N N . TYR A 1 106 ? -3.414 -29.438 -8.742 1 97.31 106 TYR A N 1
ATOM 846 C CA . TYR A 1 106 ? -1.975 -29.469 -8.5 1 97.31 106 TYR A CA 1
ATOM 847 C C . TYR A 1 106 ? -1.642 -28.969 -7.102 1 97.31 106 TYR A C 1
ATOM 849 O O . TYR A 1 106 ? -0.48 -28.703 -6.797 1 97.31 106 TYR A O 1
ATOM 857 N N . TRP A 1 107 ? -2.627 -28.766 -6.25 1 96.75 107 TRP A N 1
ATOM 858 C CA . TRP A 1 107 ? -2.395 -28.344 -4.879 1 96.75 107 TRP A CA 1
ATOM 859 C C . TRP A 1 107 ? -1.683 -29.422 -4.078 1 96.75 107 TRP A C 1
ATOM 861 O O . TRP A 1 107 ? -1.782 -30.609 -4.406 1 96.75 107 TRP A O 1
ATOM 871 N N . GLY A 1 108 ? -0.983 -28.953 -3.084 1 95.81 108 GLY A N 1
ATOM 872 C CA . GLY A 1 108 ? -0.334 -29.891 -2.182 1 95.81 108 GLY A CA 1
ATOM 873 C C . GLY A 1 108 ? 0.948 -30.469 -2.746 1 95.81 108 GLY A C 1
ATOM 874 O O . GLY A 1 108 ? 1.498 -31.422 -2.193 1 95.81 108 GLY A O 1
ATOM 875 N N . ARG A 1 109 ? 1.44 -29.906 -3.83 1 96.06 109 ARG A N 1
ATOM 876 C CA . ARG A 1 109 ? 2.615 -30.453 -4.508 1 96.06 109 ARG A CA 1
ATOM 877 C C . ARG A 1 109 ? 3.787 -29.484 -4.434 1 96.06 109 ARG A C 1
ATOM 879 O O . ARG A 1 109 ? 4.832 -29.703 -5.047 1 96.06 109 ARG A O 1
ATOM 886 N N . GLY A 1 110 ? 3.59 -28.344 -3.836 1 97.56 110 GLY A N 1
ATOM 887 C CA . GLY A 1 110 ? 4.664 -27.391 -3.674 1 97.56 110 GLY A CA 1
ATOM 888 C C . GLY A 1 110 ? 4.812 -26.453 -4.859 1 97.56 110 GLY A C 1
ATOM 889 O O . GLY A 1 110 ? 5.801 -25.719 -4.957 1 97.56 110 GLY A O 1
ATOM 890 N N . ILE A 1 111 ? 3.848 -26.438 -5.742 1 98.06 111 ILE A N 1
ATOM 891 C CA . ILE A 1 111 ? 3.924 -25.641 -6.965 1 98.06 111 ILE A CA 1
ATOM 892 C C . ILE A 1 111 ? 3.887 -24.156 -6.617 1 98.06 111 ILE A C 1
ATOM 894 O O . ILE A 1 111 ? 4.672 -23.359 -7.152 1 98.06 111 ILE A O 1
ATOM 898 N N . ALA A 1 112 ? 3 -23.781 -5.742 1 98.31 112 ALA A N 1
ATOM 899 C CA . ALA A 1 112 ? 2.912 -22.375 -5.336 1 98.31 112 ALA A CA 1
ATOM 900 C C . ALA A 1 112 ? 4.219 -21.906 -4.703 1 98.31 112 ALA A C 1
ATOM 902 O O . ALA A 1 112 ? 4.664 -20.781 -4.953 1 98.31 112 ALA A O 1
ATOM 903 N N . THR A 1 113 ? 4.793 -22.781 -3.908 1 98.5 113 THR A N 1
ATOM 904 C CA . THR A 1 113 ? 6.078 -22.453 -3.295 1 98.5 113 THR A CA 1
ATOM 905 C C . THR A 1 113 ?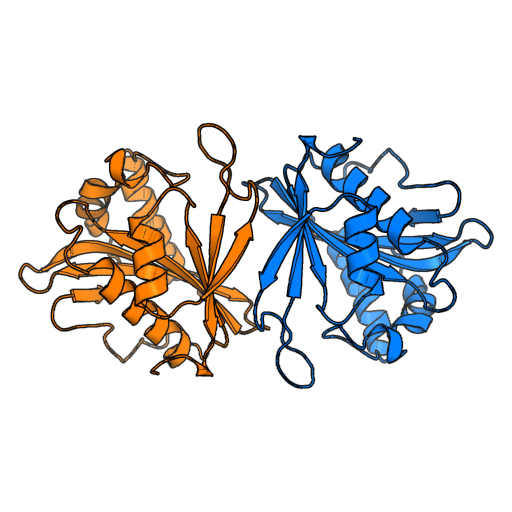 7.141 -22.203 -4.359 1 98.5 113 THR A C 1
ATOM 907 O O . THR A 1 113 ? 7.863 -21.203 -4.301 1 98.5 113 THR A O 1
ATOM 910 N N . GLU A 1 114 ? 7.223 -23.047 -5.344 1 98.31 114 GLU A N 1
ATOM 911 C CA . GLU A 1 114 ? 8.188 -22.891 -6.43 1 98.31 114 GLU A CA 1
ATOM 912 C C . GLU A 1 114 ? 7.941 -21.594 -7.211 1 98.31 114 GLU A C 1
ATOM 914 O O . GLU A 1 114 ? 8.883 -20.875 -7.527 1 98.31 114 GLU A O 1
ATOM 919 N N . ALA A 1 115 ? 6.703 -21.312 -7.5 1 98.38 115 ALA A N 1
ATOM 920 C CA . ALA A 1 115 ? 6.355 -20.109 -8.227 1 98.38 115 ALA A CA 1
ATOM 921 C C . ALA A 1 115 ? 6.738 -18.859 -7.43 1 98.38 115 ALA A C 1
ATOM 923 O O . ALA A 1 115 ? 7.301 -17.906 -7.984 1 98.38 115 ALA A O 1
ATOM 924 N N . ALA A 1 116 ? 6.43 -18.891 -6.148 1 98.5 116 ALA A N 1
ATOM 925 C CA . ALA A 1 116 ? 6.754 -17.766 -5.285 1 98.5 116 ALA A CA 1
ATOM 926 C C . ALA A 1 116 ? 8.258 -17.516 -5.246 1 98.5 116 ALA A C 1
ATOM 928 O O . ALA A 1 116 ? 8.703 -16.359 -5.32 1 98.5 116 ALA A O 1
ATOM 929 N N . ILE A 1 117 ? 9.016 -18.547 -5.156 1 98.31 117 ILE A N 1
ATOM 930 C CA . ILE A 1 117 ? 10.469 -18.422 -5.137 1 98.31 117 ILE A CA 1
ATOM 931 C C . ILE A 1 117 ? 10.953 -17.781 -6.438 1 98.31 117 ILE A C 1
ATOM 933 O O . ILE A 1 117 ? 11.781 -16.875 -6.418 1 98.31 117 ILE A O 1
ATOM 937 N N . LEU A 1 118 ? 10.461 -18.234 -7.531 1 98.31 118 LEU A N 1
ATOM 938 C CA . LEU A 1 118 ? 10.859 -17.703 -8.828 1 98.31 118 LEU A CA 1
ATOM 939 C C . LEU A 1 118 ? 10.484 -16.219 -8.945 1 98.31 118 LEU A C 1
ATOM 941 O O . LEU A 1 118 ? 11.25 -15.43 -9.492 1 98.31 118 LEU A O 1
ATOM 945 N N . LEU A 1 119 ? 9.32 -15.875 -8.438 1 98.62 119 LEU A N 1
ATOM 946 C CA . LEU A 1 119 ? 8.891 -14.484 -8.484 1 98.62 119 LEU A CA 1
ATOM 947 C C . LEU A 1 119 ? 9.766 -13.609 -7.594 1 98.62 119 LEU A C 1
ATOM 949 O O . LEU A 1 119 ? 10.141 -12.5 -7.98 1 98.62 119 LEU A O 1
ATOM 953 N N . ILE A 1 120 ? 10.031 -14.109 -6.438 1 98.62 120 ILE A N 1
ATOM 954 C CA . ILE A 1 120 ? 10.891 -13.383 -5.512 1 98.62 120 ILE A CA 1
ATOM 955 C C . ILE A 1 120 ? 12.273 -13.188 -6.133 1 98.62 120 ILE A C 1
ATOM 957 O O . ILE A 1 120 ? 12.812 -12.078 -6.133 1 98.62 120 ILE A O 1
ATOM 961 N N . ASP A 1 121 ? 12.82 -14.266 -6.723 1 97.88 121 ASP A N 1
ATOM 962 C CA . ASP A 1 121 ? 14.094 -14.18 -7.422 1 97.88 121 ASP A CA 1
ATOM 963 C C . ASP A 1 121 ? 14.047 -13.141 -8.539 1 97.88 121 ASP A C 1
ATOM 965 O O . ASP A 1 121 ? 14.953 -12.32 -8.672 1 97.88 121 ASP A O 1
ATOM 969 N N . PHE A 1 122 ? 13.031 -13.203 -9.266 1 97.94 122 PHE A N 1
ATOM 970 C CA . PHE A 1 122 ? 12.828 -12.289 -10.383 1 97.94 122 PHE A CA 1
ATOM 971 C C . PHE A 1 122 ? 12.82 -10.836 -9.906 1 97.94 122 PHE A C 1
ATOM 973 O O . PHE A 1 122 ? 13.469 -9.977 -10.5 1 97.94 122 PHE A O 1
ATOM 980 N N . GLY A 1 123 ? 12.125 -10.555 -8.828 1 98.38 123 GLY A N 1
ATOM 981 C CA . GLY A 1 123 ? 12.031 -9.211 -8.281 1 98.38 123 GLY A CA 1
ATOM 982 C C . GLY A 1 123 ? 13.367 -8.672 -7.793 1 98.38 123 GLY A C 1
ATOM 983 O O . GLY A 1 123 ? 13.727 -7.531 -8.102 1 98.38 123 GLY A O 1
ATOM 984 N N . PHE A 1 124 ? 14.07 -9.484 -7.07 1 98.25 124 PHE A N 1
ATOM 985 C CA . PHE A 1 124 ? 15.32 -9.023 -6.48 1 98.25 124 PHE A CA 1
ATOM 986 C C . PHE A 1 124 ? 16.422 -8.953 -7.531 1 98.25 124 PHE A C 1
ATOM 988 O O . PHE A 1 124 ? 17.203 -8.008 -7.555 1 98.25 124 PHE A O 1
ATOM 995 N N . GLU A 1 125 ? 16.5 -9.875 -8.414 1 96.44 125 GLU A N 1
ATOM 996 C CA . GLU A 1 125 ? 17.609 -9.953 -9.367 1 96.44 125 GLU A CA 1
ATOM 997 C C . GLU A 1 125 ? 17.406 -8.969 -10.523 1 96.44 125 GLU A C 1
ATOM 999 O O . GLU A 1 125 ? 18.328 -8.25 -10.906 1 96.44 125 GLU A O 1
ATOM 1004 N N . HIS A 1 126 ? 16.266 -8.938 -11.039 1 95.75 126 HIS A N 1
ATOM 1005 C CA . HIS A 1 126 ? 16.031 -8.188 -12.266 1 95.75 126 HIS A CA 1
ATOM 1006 C C . HIS A 1 126 ? 15.688 -6.73 -11.969 1 95.75 126 HIS A C 1
ATOM 1008 O O . HIS A 1 126 ? 16.078 -5.832 -12.719 1 95.75 126 HIS A O 1
ATOM 1014 N N . PHE A 1 127 ? 14.977 -6.539 -10.914 1 97.5 127 PHE A N 1
ATOM 1015 C CA . PHE A 1 127 ? 14.508 -5.18 -10.672 1 97.5 127 PHE A CA 1
ATOM 1016 C C . PHE A 1 127 ? 15.242 -4.559 -9.484 1 97.5 127 PHE A C 1
ATOM 1018 O O . PHE A 1 127 ? 14.977 -3.412 -9.117 1 97.5 127 PHE A O 1
ATOM 1025 N N . ASN A 1 128 ? 16.078 -5.332 -8.891 1 97.69 128 ASN A N 1
ATOM 1026 C CA . ASN A 1 128 ? 16.859 -4.836 -7.758 1 97.69 128 ASN A CA 1
ATOM 1027 C C . ASN A 1 128 ? 15.953 -4.238 -6.68 1 97.69 128 ASN A C 1
ATOM 1029 O O . ASN A 1 128 ? 16.234 -3.152 -6.168 1 97.69 128 ASN A O 1
ATOM 1033 N N . LEU A 1 129 ? 14.906 -4.914 -6.383 1 98.75 129 LEU A N 1
ATOM 1034 C CA . LEU A 1 129 ? 14 -4.492 -5.316 1 98.75 129 LEU A CA 1
ATOM 1035 C C . LEU A 1 129 ? 14.68 -4.605 -3.957 1 98.75 129 LEU A C 1
ATOM 1037 O O . LEU A 1 129 ? 15.672 -5.324 -3.811 1 98.75 129 LEU A O 1
ATOM 1041 N N . HIS A 1 130 ? 14.188 -3.854 -2.963 1 98.81 130 HIS A N 1
ATOM 1042 C CA . HIS A 1 130 ? 14.641 -3.938 -1.577 1 98.81 130 HIS A CA 1
ATOM 1043 C C . HIS A 1 130 ? 13.688 -4.785 -0.739 1 98.81 130 HIS A C 1
ATOM 1045 O O . HIS A 1 130 ? 14.117 -5.465 0.195 1 98.81 130 HIS A O 1
ATOM 1051 N N . ARG A 1 131 ? 12.453 -4.699 -1.074 1 98.88 131 ARG A N 1
ATOM 1052 C CA . ARG A 1 131 ? 11.375 -5.316 -0.317 1 98.88 131 ARG A CA 1
ATOM 1053 C C . ARG A 1 131 ? 10.336 -5.93 -1.249 1 98.88 131 ARG A C 1
ATOM 1055 O O . ARG A 1 131 ? 9.922 -5.305 -2.229 1 98.88 131 ARG A O 1
ATOM 1062 N N . ILE A 1 132 ? 9.969 -7.164 -1.023 1 98.94 132 ILE A N 1
ATOM 1063 C CA . ILE A 1 132 ? 8.852 -7.824 -1.69 1 98.94 132 ILE A CA 1
ATOM 1064 C C . ILE A 1 132 ? 7.836 -8.289 -0.651 1 98.94 132 ILE A C 1
ATOM 1066 O O . ILE A 1 132 ? 8.195 -8.93 0.339 1 98.94 132 ILE A O 1
ATOM 1070 N N . TYR A 1 133 ? 6.57 -7.906 -0.845 1 98.94 133 TYR A N 1
ATOM 1071 C CA . TYR A 1 133 ? 5.543 -8.32 0.104 1 98.94 133 TYR A CA 1
ATOM 1072 C C . TYR A 1 133 ? 4.422 -9.078 -0.601 1 98.94 133 TYR A C 1
ATOM 1074 O O . TYR A 1 133 ? 4.402 -9.164 -1.83 1 98.94 133 TYR A O 1
ATOM 1082 N N . ALA A 1 134 ? 3.6 -9.688 0.163 1 98.94 134 ALA A N 1
ATOM 1083 C CA . ALA A 1 134 ? 2.373 -10.359 -0.253 1 98.94 134 ALA A CA 1
ATOM 1084 C C . ALA A 1 134 ? 1.318 -10.312 0.848 1 98.94 134 ALA A C 1
ATOM 1086 O O . ALA A 1 134 ? 1.649 -10.18 2.027 1 98.94 134 ALA A O 1
ATOM 1087 N N . THR A 1 135 ? 0.134 -10.391 0.423 1 98.81 135 THR A N 1
ATOM 1088 C CA . THR A 1 135 ? -0.979 -10.477 1.363 1 98.81 135 THR A CA 1
ATOM 1089 C C . THR A 1 135 ? -1.842 -11.703 1.067 1 98.81 135 THR A C 1
ATOM 1091 O O . THR A 1 135 ? -1.836 -12.219 -0.054 1 98.81 135 THR A O 1
ATOM 1094 N N . CYS A 1 136 ? -2.547 -12.148 2.057 1 98.5 136 CYS A N 1
ATOM 1095 C CA . CYS A 1 136 ? -3.498 -13.242 1.881 1 98.5 136 CYS A CA 1
ATOM 1096 C C . CYS A 1 136 ? -4.602 -13.18 2.93 1 98.5 136 CYS A C 1
ATOM 1098 O O . CYS A 1 136 ? -4.469 -12.484 3.938 1 98.5 136 CYS A O 1
ATOM 1100 N N . ASP A 1 137 ? -5.684 -13.891 2.664 1 98.44 137 ASP A N 1
ATOM 1101 C CA . ASP A 1 137 ? -6.75 -14.031 3.646 1 98.44 137 ASP A CA 1
ATOM 1102 C C . ASP A 1 137 ? -6.27 -14.812 4.871 1 98.44 137 ASP A C 1
ATOM 1104 O O . ASP A 1 137 ? -5.684 -15.883 4.738 1 98.44 137 ASP A O 1
ATOM 1108 N N . PRO A 1 138 ? -6.555 -14.25 6.059 1 98.44 138 PRO A N 1
ATOM 1109 C CA . PRO A 1 138 ? -6.102 -14.93 7.273 1 98.44 138 PRO A CA 1
ATOM 1110 C C . PRO A 1 138 ? -6.684 -16.328 7.414 1 98.44 138 PRO A C 1
ATOM 1112 O O . PRO A 1 138 ? -6.133 -17.172 8.141 1 98.44 138 PRO A O 1
ATOM 1115 N N . ARG A 1 139 ? -7.766 -16.688 6.715 1 97.94 139 ARG A N 1
ATOM 1116 C CA . ARG A 1 139 ? -8.398 -18 6.773 1 97.94 139 ARG A CA 1
ATOM 1117 C C . ARG A 1 139 ? -7.754 -18.953 5.785 1 97.94 139 ARG A C 1
ATOM 1119 O O . ARG A 1 139 ? -7.992 -20.172 5.848 1 97.94 139 ARG A O 1
ATOM 1126 N N . ASN A 1 140 ? -6.961 -18.438 4.871 1 97.06 140 ASN A N 1
ATOM 1127 C CA . ASN A 1 140 ? -6.34 -19.25 3.84 1 97.06 140 ASN A CA 1
ATOM 1128 C C . ASN A 1 140 ? -5.02 -19.859 4.316 1 97.06 140 ASN A C 1
ATOM 1130 O O . ASN A 1 140 ? -3.947 -19.359 3.969 1 97.06 140 ASN A O 1
ATOM 1134 N N . ILE A 1 141 ? -5.09 -20.906 4.988 1 96.44 141 ILE A N 1
ATOM 1135 C CA . ILE A 1 141 ? -3.943 -21.531 5.637 1 96.44 141 ILE A CA 1
ATOM 1136 C C . ILE A 1 141 ? -2.908 -21.938 4.586 1 96.44 141 ILE A C 1
ATOM 1138 O O . ILE A 1 141 ? -1.709 -21.703 4.77 1 96.44 141 ILE A O 1
ATOM 1142 N N . GLY A 1 142 ? -3.354 -22.531 3.482 1 95.19 142 GLY A N 1
ATOM 1143 C CA . GLY A 1 142 ? -2.445 -22.922 2.418 1 95.19 142 GLY A CA 1
ATOM 1144 C C . GLY A 1 142 ? -1.619 -21.766 1.88 1 95.19 142 GLY A C 1
ATOM 1145 O O . GLY A 1 142 ? -0.425 -21.922 1.617 1 95.19 142 GLY A O 1
ATOM 1146 N N . SER A 1 143 ? -2.229 -20.688 1.786 1 96.25 143 SER A N 1
ATOM 1147 C CA . SER A 1 143 ? -1.559 -19.516 1.221 1 96.25 143 SER A CA 1
ATOM 1148 C C . SER A 1 143 ? -0.47 -19 2.154 1 96.25 143 SER A C 1
ATOM 1150 O O . SER A 1 143 ? 0.667 -18.781 1.73 1 96.25 143 SER A O 1
ATOM 1152 N N . TYR A 1 144 ? -0.791 -18.75 3.387 1 96.75 144 TYR A N 1
ATOM 1153 C CA . TYR A 1 144 ? 0.251 -18.125 4.199 1 96.75 144 TYR A CA 1
ATOM 1154 C C . TYR A 1 144 ? 1.331 -19.141 4.562 1 96.75 144 TYR A C 1
ATOM 1156 O O . TYR A 1 144 ? 2.467 -18.766 4.863 1 96.75 144 TYR A O 1
ATOM 1164 N N . LYS A 1 145 ? 1.075 -20.484 4.547 1 98.06 145 LYS A N 1
ATOM 1165 C CA . LYS A 1 145 ? 2.127 -21.469 4.715 1 98.06 145 LYS A CA 1
ATOM 1166 C C . LYS A 1 145 ? 3.164 -21.375 3.602 1 98.06 145 LYS A C 1
ATOM 1168 O O . LYS A 1 145 ? 4.359 -21.578 3.838 1 98.06 145 LYS A O 1
ATOM 1173 N N . VAL A 1 146 ? 2.721 -21.125 2.383 1 98.44 146 VAL A N 1
ATOM 1174 C CA . VAL A 1 146 ? 3.637 -20.906 1.268 1 98.44 146 VAL A CA 1
ATOM 1175 C C . VAL A 1 146 ? 4.531 -19.703 1.556 1 98.44 146 VAL A C 1
ATOM 1177 O O . VAL A 1 146 ? 5.754 -19.781 1.382 1 98.44 146 VAL A O 1
ATOM 1180 N N . LEU A 1 147 ? 3.947 -18.625 2.008 1 98.69 147 LEU A N 1
ATOM 1181 C CA . LEU A 1 147 ? 4.695 -17.406 2.273 1 98.69 147 LEU A CA 1
ATOM 1182 C C . LEU A 1 147 ? 5.738 -17.625 3.365 1 98.69 147 LEU A C 1
ATOM 1184 O O . LEU A 1 147 ? 6.863 -17.141 3.264 1 98.69 147 LEU A O 1
ATOM 1188 N N . GLU A 1 148 ? 5.344 -18.328 4.344 1 98.44 148 GLU A N 1
ATOM 1189 C CA . GLU A 1 148 ? 6.289 -18.688 5.398 1 98.44 148 GLU A CA 1
ATOM 1190 C C . GLU A 1 148 ? 7.391 -19.594 4.875 1 98.44 148 GLU A C 1
ATOM 1192 O O . GLU A 1 148 ? 8.57 -19.406 5.184 1 98.44 148 GLU A O 1
ATOM 1197 N N . LYS A 1 149 ? 7.02 -20.562 4.082 1 97.94 149 LYS A N 1
ATOM 1198 C CA . LYS A 1 149 ? 7.965 -21.531 3.551 1 97.94 149 LYS A CA 1
ATOM 1199 C C . LYS A 1 149 ? 9.016 -20.859 2.674 1 97.94 149 LYS A C 1
ATOM 1201 O O . LYS A 1 149 ? 10.172 -21.297 2.633 1 97.94 149 LYS A O 1
ATOM 1206 N N . VAL A 1 150 ? 8.656 -19.828 2.02 1 97.94 150 VAL A N 1
ATOM 1207 C CA . VAL A 1 150 ? 9.602 -19.203 1.104 1 97.94 150 VAL A CA 1
ATOM 1208 C C . VAL A 1 150 ? 10.406 -18.141 1.844 1 97.94 150 VAL A C 1
ATOM 1210 O O . VAL A 1 150 ? 11.125 -17.344 1.224 1 97.94 150 VAL A O 1
ATOM 1213 N N . GLY A 1 151 ? 10.227 -18 3.113 1 98.06 151 GLY A N 1
ATOM 1214 C CA . GLY A 1 151 ? 11.109 -17.203 3.941 1 98.06 151 GLY A CA 1
ATOM 1215 C C . GLY A 1 151 ? 10.547 -15.836 4.27 1 98.06 151 GLY A C 1
ATOM 1216 O O . GLY A 1 151 ? 11.258 -14.977 4.801 1 98.06 151 GLY A O 1
ATOM 1217 N N . MET A 1 152 ? 9.312 -15.633 4 1 98.75 152 MET A N 1
ATOM 1218 C CA . MET A 1 152 ? 8.75 -14.328 4.316 1 98.75 152 MET A CA 1
ATOM 1219 C C . MET A 1 152 ? 8.359 -14.242 5.785 1 98.75 152 MET A C 1
ATOM 1221 O O . MET A 1 152 ? 7.988 -15.25 6.395 1 98.75 152 MET A O 1
ATOM 1225 N N . THR A 1 153 ? 8.383 -13.016 6.273 1 98.81 153 THR A N 1
ATOM 1226 C CA . THR A 1 153 ? 8.07 -12.727 7.664 1 98.81 153 THR A CA 1
ATOM 1227 C C . THR A 1 153 ? 6.695 -12.062 7.781 1 98.81 153 THR A C 1
ATOM 1229 O O . THR A 1 153 ? 6.375 -11.148 7.023 1 98.81 153 THR A O 1
ATOM 1232 N N . LYS A 1 154 ? 5.91 -12.562 8.68 1 98.88 154 LYS A N 1
ATOM 1233 C CA . LYS A 1 154 ? 4.621 -11.93 8.945 1 98.88 154 LYS A CA 1
ATOM 1234 C C . LYS A 1 154 ? 4.797 -10.578 9.625 1 98.88 154 LYS A C 1
ATOM 1236 O O . LYS A 1 154 ? 5.5 -10.469 10.633 1 98.88 154 LYS A O 1
ATOM 1241 N N . GLU A 1 155 ? 4.172 -9.594 9.086 1 98.94 155 GLU A N 1
ATOM 1242 C CA . GLU A 1 155 ? 4.371 -8.242 9.586 1 98.94 155 GLU A CA 1
ATOM 1243 C C . GLU A 1 155 ? 3.145 -7.746 10.352 1 98.94 155 GLU A C 1
ATOM 1245 O O . GLU A 1 155 ? 3.227 -6.781 11.109 1 98.94 155 GLU A O 1
ATOM 1250 N N . GLY A 1 156 ? 2.023 -8.375 10.078 1 98.81 156 GLY A N 1
ATOM 1251 C CA . GLY A 1 156 ? 0.809 -7.988 10.773 1 98.81 156 GLY A CA 1
ATOM 1252 C C . GLY A 1 156 ? -0.457 -8.375 10.039 1 98.81 156 GLY A C 1
ATOM 1253 O O . GLY A 1 156 ? -0.422 -9.227 9.141 1 98.81 156 GLY A O 1
ATOM 1254 N N . ARG A 1 157 ? -1.547 -7.887 10.547 1 98.88 157 ARG A N 1
ATOM 1255 C CA . ARG A 1 157 ? -2.873 -8.102 9.977 1 98.88 157 ARG A CA 1
ATOM 1256 C C . ARG A 1 157 ? -3.523 -6.773 9.594 1 98.88 157 ARG A C 1
ATOM 1258 O O . ARG A 1 157 ? -3.74 -5.914 10.453 1 98.88 157 ARG A O 1
ATOM 1265 N N . ILE A 1 158 ? -3.758 -6.57 8.32 1 98.94 158 ILE A N 1
ATOM 1266 C CA . ILE A 1 158 ? -4.422 -5.375 7.809 1 98.94 158 ILE A CA 1
ATOM 1267 C C . ILE A 1 158 ? -5.938 -5.562 7.867 1 98.94 158 ILE A C 1
ATOM 1269 O O . ILE A 1 158 ? -6.48 -6.469 7.23 1 98.94 158 ILE A O 1
ATOM 1273 N N . ARG A 1 159 ? -6.582 -4.723 8.516 1 98.81 159 ARG A N 1
ATOM 1274 C CA . ARG A 1 159 ? -8.008 -4.906 8.781 1 98.81 159 ARG A CA 1
ATOM 1275 C C . ARG A 1 159 ? -8.852 -4.422 7.609 1 98.81 159 ARG A C 1
ATOM 1277 O O . ARG A 1 159 ? -8.688 -3.291 7.145 1 98.81 159 ARG A O 1
ATOM 1284 N N . GLU A 1 160 ? -9.742 -5.305 7.129 1 98.81 160 GLU A N 1
ATOM 1285 C CA . GLU A 1 160 ? -10.797 -5.047 6.152 1 98.81 160 GLU A CA 1
ATOM 1286 C C . GLU A 1 160 ? -10.273 -4.215 4.984 1 98.81 160 GLU A C 1
ATOM 1288 O O . GLU A 1 160 ? -10.898 -3.225 4.594 1 98.81 160 GLU A O 1
ATOM 1293 N N . ASN A 1 161 ? -9.156 -4.609 4.41 1 98.75 161 ASN A N 1
ATOM 1294 C CA . ASN A 1 161 ? -8.5 -3.816 3.375 1 98.75 161 ASN A CA 1
ATOM 1295 C C . ASN A 1 161 ? -8.922 -4.262 1.979 1 98.75 161 ASN A C 1
ATOM 1297 O O . ASN A 1 161 ? -8.562 -3.627 0.985 1 98.75 161 ASN A O 1
ATOM 1301 N N . LEU A 1 162 ? -9.656 -5.273 1.881 1 98.69 162 LEU A N 1
ATOM 1302 C CA . LEU A 1 162 ? -10.055 -5.762 0.564 1 98.69 162 LEU A CA 1
ATOM 1303 C C . LEU A 1 162 ? -11.57 -5.906 0.474 1 98.69 162 LEU A C 1
ATOM 1305 O O . LEU A 1 162 ? -12.18 -6.582 1.304 1 98.69 162 LEU A O 1
ATOM 1309 N N . LYS A 1 163 ? -12.156 -5.297 -0.552 1 98.44 163 LYS A N 1
ATOM 1310 C CA . LYS A 1 163 ? -13.578 -5.453 -0.811 1 98.44 163 LYS A CA 1
ATOM 1311 C C . LYS A 1 163 ? -13.875 -6.789 -1.49 1 98.44 163 LYS A C 1
ATOM 1313 O O . LYS A 1 163 ? -13.305 -7.098 -2.537 1 98.44 163 LYS A O 1
ATOM 1318 N N . MET A 1 164 ? -14.75 -7.578 -0.88 1 97.62 164 MET A N 1
ATOM 1319 C CA . MET A 1 164 ? -15.211 -8.859 -1.411 1 97.62 164 MET A CA 1
ATOM 1320 C C . MET A 1 164 ? -16.641 -8.742 -1.95 1 97.62 164 MET A C 1
ATOM 1322 O O . MET A 1 164 ? -17.25 -7.68 -1.865 1 97.62 164 MET A O 1
ATOM 1326 N N . LYS A 1 165 ? -17.016 -9.797 -2.594 1 92.69 165 LYS A N 1
ATOM 1327 C CA . LYS A 1 165 ? -18.406 -9.82 -3.057 1 92.69 165 LYS A CA 1
ATOM 1328 C C . LYS A 1 165 ? -19.375 -9.57 -1.903 1 92.69 165 LYS A C 1
ATOM 1330 O O . LYS A 1 165 ? -20.359 -8.852 -2.061 1 92.69 165 LYS A O 1
ATOM 1335 N N . ASP A 1 166 ? -19.016 -10.219 -0.76 1 90 166 ASP A N 1
ATOM 1336 C CA . ASP A 1 166 ? -19.875 -10.078 0.409 1 90 166 ASP A CA 1
ATOM 1337 C C . ASP A 1 166 ? -19.125 -9.438 1.571 1 90 166 ASP A C 1
ATOM 1339 O O . ASP A 1 166 ? -18.797 -10.109 2.553 1 90 166 ASP A O 1
ATOM 1343 N N . GLY A 1 167 ? -18.859 -8.148 1.483 1 96.38 167 GLY A N 1
ATOM 1344 C CA . GLY A 1 167 ? -18.266 -7.477 2.631 1 96.38 167 GLY A CA 1
ATOM 1345 C C . GLY A 1 167 ? -16.812 -7.129 2.439 1 96.38 167 GLY A C 1
ATOM 1346 O O . GLY A 1 167 ? -16.375 -6.812 1.327 1 96.38 167 GLY A O 1
ATOM 1347 N N . TRP A 1 168 ? -16.062 -7.133 3.621 1 98.12 168 TRP A N 1
ATOM 1348 C CA . TRP A 1 168 ? -14.664 -6.742 3.646 1 98.12 168 TRP A CA 1
ATOM 1349 C C . TRP A 1 168 ? -13.797 -7.844 4.254 1 98.12 168 TRP A C 1
ATOM 1351 O O . TRP A 1 168 ? -14.211 -8.508 5.207 1 98.12 168 TRP A O 1
ATOM 1361 N N . ARG A 1 169 ? -12.68 -7.984 3.744 1 97.75 169 ARG A N 1
ATOM 1362 C CA . ARG A 1 169 ? -11.75 -9.016 4.191 1 97.75 169 ARG A CA 1
ATOM 1363 C C . ARG A 1 169 ? -10.484 -8.406 4.777 1 97.75 169 ARG A C 1
ATOM 1365 O O . ARG A 1 169 ? -9.945 -7.438 4.234 1 97.75 169 ARG A O 1
ATOM 1372 N N . ASP A 1 170 ? -10.031 -9.023 5.898 1 98.69 170 ASP A N 1
ATOM 1373 C CA . ASP A 1 170 ? -8.688 -8.75 6.406 1 98.69 170 ASP A CA 1
ATOM 1374 C C . ASP A 1 170 ? -7.625 -9.391 5.52 1 98.69 170 ASP A C 1
ATOM 1376 O O . ASP A 1 170 ? -7.926 -10.281 4.723 1 98.69 170 ASP A O 1
ATOM 1380 N N . SER A 1 171 ? -6.387 -8.914 5.695 1 98.88 171 SER A N 1
ATOM 1381 C CA . SER A 1 171 ? -5.238 -9.562 5.074 1 98.88 171 SER A CA 1
ATOM 1382 C C . SER A 1 171 ? -4.09 -9.727 6.066 1 98.88 171 SER A C 1
ATOM 1384 O O . SER A 1 171 ? -3.812 -8.828 6.859 1 98.88 171 SER A O 1
ATOM 1386 N N . PHE A 1 172 ? -3.51 -10.906 6.055 1 98.94 172 PHE A N 1
ATOM 1387 C CA . PHE A 1 172 ? -2.164 -10.984 6.613 1 98.94 172 PHE A CA 1
ATOM 1388 C C . PHE A 1 172 ? -1.148 -10.352 5.672 1 98.94 172 PHE A C 1
ATOM 1390 O O . PHE A 1 172 ? -1.264 -10.477 4.449 1 98.94 172 PHE A O 1
ATOM 1397 N N . LEU A 1 173 ? -0.21 -9.711 6.27 1 98.94 173 LEU A N 1
ATOM 1398 C CA . LEU A 1 173 ? 0.877 -9.086 5.52 1 98.94 173 LEU A CA 1
ATOM 1399 C C . LEU A 1 173 ? 2.199 -9.797 5.789 1 98.94 173 LEU A C 1
ATOM 1401 O O . LEU A 1 173 ? 2.596 -9.961 6.945 1 98.94 173 LEU A O 1
ATOM 1405 N N . TYR A 1 174 ? 2.842 -10.258 4.719 1 98.94 174 TYR A N 1
ATOM 1406 C CA . TYR A 1 174 ? 4.164 -10.875 4.762 1 98.94 174 TYR A CA 1
ATOM 1407 C C . TYR A 1 174 ? 5.145 -10.125 3.867 1 98.94 174 TYR A C 1
ATOM 1409 O O . TYR A 1 174 ? 4.742 -9.508 2.879 1 98.94 174 TYR A O 1
ATOM 1417 N N . SER A 1 175 ? 6.43 -10.234 4.223 1 98.94 175 SER A N 1
ATOM 1418 C CA . SER A 1 175 ? 7.422 -9.656 3.326 1 98.94 175 SER A CA 1
ATOM 1419 C C . SER A 1 175 ? 8.766 -10.375 3.451 1 98.94 175 SER A C 1
ATOM 1421 O O . SER A 1 175 ? 8.969 -11.164 4.379 1 98.94 175 SER A O 1
ATOM 1423 N N . ILE A 1 176 ? 9.617 -10.117 2.498 1 98.88 176 ILE A N 1
ATOM 1424 C CA . ILE A 1 176 ? 11.016 -10.523 2.508 1 98.88 176 ILE A CA 1
ATOM 1425 C C . ILE A 1 176 ? 11.883 -9.375 1.988 1 98.88 176 ILE A C 1
ATOM 1427 O O . ILE A 1 176 ? 11.516 -8.695 1.027 1 98.88 176 ILE A O 1
ATOM 1431 N N . LEU A 1 177 ? 12.992 -9.125 2.691 1 98.88 177 LEU A N 1
ATOM 1432 C CA . LEU A 1 177 ? 13.922 -8.062 2.332 1 98.88 177 LEU A CA 1
ATOM 1433 C C . LEU A 1 177 ? 15.086 -8.609 1.513 1 98.88 177 LEU A C 1
ATOM 1435 O O . LEU A 1 177 ? 15.422 -9.789 1.62 1 98.88 177 LEU A O 1
ATOM 1439 N N . LYS A 1 178 ? 15.68 -7.754 0.749 1 98 178 LYS A N 1
ATOM 1440 C CA . LYS A 1 178 ? 16.734 -8.141 -0.176 1 98 178 LYS A CA 1
ATOM 1441 C C . LYS A 1 178 ? 17.828 -8.93 0.54 1 98 178 LYS A C 1
ATOM 1443 O O . LYS A 1 178 ? 18.312 -9.945 0.029 1 98 178 LYS A O 1
ATOM 1448 N N . TYR A 1 179 ? 18.234 -8.508 1.664 1 97.75 179 TYR A N 1
ATOM 1449 C CA . TYR A 1 179 ? 19.375 -9.125 2.328 1 97.75 179 TYR A CA 1
ATOM 1450 C C . TYR A 1 179 ? 18.969 -10.453 2.963 1 97.75 179 TYR A C 1
ATOM 1452 O O . TYR A 1 179 ? 19.828 -11.227 3.389 1 97.75 179 TYR A O 1
ATOM 1460 N N . GLU A 1 180 ? 17.703 -10.742 3.051 1 97.88 180 GLU A N 1
ATOM 1461 C CA . GLU A 1 180 ? 17.203 -12.016 3.57 1 97.88 180 GLU A CA 1
ATOM 1462 C C . GLU A 1 180 ? 17.109 -13.062 2.465 1 97.88 180 GLU A C 1
ATOM 1464 O O . GLU A 1 180 ? 16.984 -14.258 2.744 1 97.88 180 GLU A O 1
ATOM 1469 N N . TRP A 1 181 ? 17.109 -12.516 1.293 1 90.38 181 TRP A N 1
ATOM 1470 C CA . TRP A 1 181 ? 16.953 -13.32 0.086 1 90.38 181 TRP A CA 1
ATOM 1471 C C . TRP A 1 181 ? 18.156 -14.242 -0.121 1 90.38 181 TRP A C 1
ATOM 1473 O O . TRP A 1 181 ? 19.297 -13.805 -0.033 1 90.38 181 TRP A O 1
ATOM 1483 N N . GLY A 1 182 ? 17.906 -15.523 -0.513 1 80.06 182 GLY A N 1
ATOM 1484 C CA . GLY A 1 182 ? 18.953 -16.5 -0.788 1 80.06 182 GLY A CA 1
ATOM 1485 C C . GLY A 1 182 ? 19.5 -17.156 0.464 1 80.06 182 GLY A C 1
ATOM 1486 O O . GLY A 1 182 ? 20.422 -17.969 0.391 1 80.06 182 GLY A O 1
ATOM 1487 N N . LYS A 1 183 ? 19.062 -16.703 1.639 1 75.62 183 LYS A N 1
ATOM 1488 C CA . LYS A 1 183 ? 19.547 -17.312 2.877 1 75.62 183 LYS A CA 1
ATOM 1489 C C . LYS A 1 183 ? 18.672 -18.484 3.295 1 75.62 183 LYS A C 1
ATOM 1491 O O . LYS A 1 183 ? 17.484 -18.531 2.973 1 75.62 183 LYS A O 1
ATOM 1496 N N . MET B 1 1 ? -15.547 20.656 -9.469 1 32.12 1 MET B N 1
ATOM 1497 C CA . MET B 1 1 ? -14.797 20.375 -8.25 1 32.12 1 MET B CA 1
ATOM 1498 C C . MET B 1 1 ? -15.719 20.328 -7.039 1 32.12 1 MET B C 1
ATOM 1500 O O . MET B 1 1 ? -16.359 21.328 -6.691 1 32.12 1 MET B O 1
ATOM 1504 N N . GLU B 1 2 ? -16.469 19.391 -6.84 1 39.59 2 GLU B N 1
ATOM 1505 C CA . GLU B 1 2 ? -17.469 19.469 -5.781 1 39.59 2 GLU B CA 1
ATOM 1506 C C . GLU B 1 2 ? -16.859 20 -4.488 1 39.59 2 GLU B C 1
ATOM 1508 O O . GLU B 1 2 ? -15.828 19.516 -4.035 1 39.59 2 GLU B O 1
ATOM 1513 N N . VAL B 1 3 ? -17.031 21.203 -4.207 1 39.56 3 VAL B N 1
ATOM 1514 C CA . VAL B 1 3 ? -16.672 22.078 -3.088 1 39.56 3 VAL B CA 1
ATOM 1515 C C . VAL B 1 3 ? -16.922 21.344 -1.771 1 39.56 3 VAL B C 1
ATOM 1517 O O . VAL B 1 3 ? -17.984 20.734 -1.58 1 39.56 3 VAL B O 1
ATOM 1520 N N . VAL B 1 4 ? -15.898 20.75 -1.157 1 47.97 4 VAL B N 1
ATOM 1521 C CA . VAL B 1 4 ? -16.078 20.391 0.244 1 47.97 4 VAL B CA 1
ATOM 1522 C C . VAL B 1 4 ? -16.922 21.438 0.954 1 47.97 4 VAL B C 1
ATOM 1524 O O . VAL B 1 4 ? -16.5 22.594 1.076 1 47.97 4 VAL B O 1
ATOM 1527 N N . THR B 1 5 ? -18.188 21.406 0.833 1 49.56 5 THR B N 1
ATOM 1528 C CA . THR B 1 5 ? -19.078 22.391 1.455 1 49.56 5 THR B CA 1
ATOM 1529 C C . THR B 1 5 ? -18.734 22.562 2.932 1 49.56 5 THR B C 1
ATOM 1531 O O . THR B 1 5 ? -18.812 23.672 3.463 1 49.56 5 THR B O 1
ATOM 1534 N N . LYS B 1 6 ? -18.516 21.344 3.654 1 61.44 6 LYS B N 1
ATOM 1535 C CA . LYS B 1 6 ? -18.344 21.562 5.086 1 61.44 6 LYS B CA 1
ATOM 1536 C C . LYS B 1 6 ? -16.906 21.984 5.414 1 61.44 6 LYS B C 1
ATOM 1538 O O . LYS B 1 6 ? -15.953 21.391 4.91 1 61.44 6 LYS B O 1
ATOM 1543 N N . THR B 1 7 ? -16.781 23.094 5.973 1 83.25 7 THR B N 1
ATOM 1544 C CA . THR B 1 7 ? -15.523 23.656 6.457 1 83.25 7 THR B CA 1
ATOM 1545 C C . THR B 1 7 ? -14.828 22.672 7.402 1 83.25 7 THR B C 1
ATOM 1547 O O . THR B 1 7 ? -15.453 22.156 8.336 1 83.25 7 THR B O 1
ATOM 1550 N N . LEU B 1 8 ? -13.68 22.25 7.113 1 94.88 8 LEU B N 1
ATOM 1551 C CA . LEU B 1 8 ? -12.852 21.438 7.992 1 94.88 8 LEU B CA 1
ATOM 1552 C C . LEU B 1 8 ? -12.234 22.281 9.102 1 94.88 8 LEU B C 1
ATOM 1554 O O . LEU B 1 8 ? -11.172 22.875 8.914 1 94.88 8 LEU B O 1
ATOM 1558 N N . SER B 1 9 ? -13.055 22.297 10.242 1 97.19 9 SER B N 1
ATOM 1559 C CA . SER B 1 9 ? -12.641 23.234 11.273 1 97.19 9 SER B CA 1
ATOM 1560 C C . SER B 1 9 ? -12.953 22.703 12.664 1 97.19 9 SER B C 1
ATOM 1562 O O . SER B 1 9 ? -13.906 21.953 12.844 1 97.19 9 SER B O 1
ATOM 1564 N N . THR B 1 10 ? -12.094 23 13.578 1 96.56 10 THR B N 1
ATOM 1565 C CA . THR B 1 10 ? -12.344 22.875 15.008 1 96.56 10 THR B CA 1
ATOM 1566 C C . THR B 1 10 ? -12.398 24.25 15.664 1 96.56 10 THR B C 1
ATOM 1568 O O . THR B 1 10 ? -12.539 25.266 14.977 1 96.56 10 THR B O 1
ATOM 1571 N N . GLU B 1 11 ? -12.383 24.25 17 1 95.44 11 GLU B N 1
ATOM 1572 C CA . GLU B 1 11 ? -12.406 25.531 17.703 1 95.44 11 GLU B CA 1
ATOM 1573 C C . GLU B 1 11 ? -11.109 26.297 17.484 1 95.44 11 GLU B C 1
ATOM 1575 O O . GLU B 1 11 ? -11.125 27.531 17.391 1 95.44 11 GLU B O 1
ATOM 1580 N N . ARG B 1 12 ? -10.008 25.594 17.312 1 97.12 12 ARG B N 1
ATOM 1581 C CA . ARG B 1 12 ? -8.711 26.25 17.328 1 97.12 12 ARG B CA 1
ATOM 1582 C C . ARG B 1 12 ? -8.102 26.312 15.938 1 97.12 12 ARG B C 1
ATOM 1584 O O . ARG B 1 12 ? -7.32 27.219 15.633 1 97.12 12 ARG B O 1
ATOM 1591 N N . VAL B 1 13 ? -8.43 25.312 15.086 1 98.19 13 VAL B N 1
ATOM 1592 C CA . VAL B 1 13 ? -7.77 25.297 13.781 1 98.19 13 VAL B CA 1
ATOM 1593 C C . VAL B 1 13 ? -8.797 25.016 12.688 1 98.19 13 VAL B C 1
ATOM 1595 O O . VAL B 1 13 ? -9.898 24.547 12.961 1 98.19 13 VAL B O 1
ATOM 1598 N N . PHE B 1 14 ? -8.469 25.359 11.461 1 98.19 14 PHE B N 1
ATOM 1599 C CA . PHE B 1 14 ? -9.211 24.922 10.289 1 98.19 14 PHE B CA 1
ATOM 1600 C C . PHE B 1 14 ? -8.258 24.562 9.148 1 98.19 14 PHE B C 1
ATOM 1602 O O . PHE B 1 14 ? -7.094 24.953 9.164 1 98.19 14 PHE B O 1
ATOM 1609 N N . LEU B 1 15 ? -8.727 23.719 8.258 1 98.62 15 LEU B N 1
ATOM 1610 C CA . LEU B 1 15 ? -7.973 23.297 7.082 1 98.62 15 LEU B CA 1
ATOM 1611 C C . LEU B 1 15 ? -8.461 24.016 5.832 1 98.62 15 LEU B C 1
ATOM 1613 O O . LEU B 1 15 ? -9.664 24.172 5.629 1 98.62 15 LEU B O 1
ATOM 1617 N N . ARG B 1 16 ? -7.582 24.469 5.043 1 98.12 16 ARG B N 1
ATOM 1618 C CA . ARG B 1 16 ? -7.93 25.062 3.754 1 98.12 16 ARG B CA 1
ATOM 1619 C C . ARG B 1 16 ? -6.941 24.641 2.672 1 98.12 16 ARG B C 1
ATOM 1621 O O . ARG B 1 16 ? -5.848 24.156 2.977 1 98.12 16 ARG B O 1
ATOM 1628 N N . GLU B 1 17 ? -7.312 24.844 1.44 1 98.12 17 GLU B N 1
ATOM 1629 C CA . GLU B 1 17 ? -6.402 24.594 0.326 1 98.12 17 GLU B CA 1
ATOM 1630 C C . GLU B 1 17 ? -5.16 25.469 0.418 1 98.12 17 GLU B C 1
ATOM 1632 O O . GLU B 1 17 ? -5.211 26.578 0.968 1 98.12 17 GLU B O 1
ATOM 1637 N N . MET B 1 18 ? -4.098 24.969 -0.148 1 97.94 18 MET B N 1
ATOM 1638 C CA . MET B 1 18 ? -2.869 25.766 -0.139 1 97.94 18 MET B CA 1
ATOM 1639 C C . MET B 1 18 ? -2.896 26.828 -1.229 1 97.94 18 MET B C 1
ATOM 1641 O O . MET B 1 18 ? -3.469 26.609 -2.301 1 97.94 18 MET B O 1
ATOM 1645 N N . VAL B 1 19 ? -2.293 27.875 -0.929 1 97.94 19 VAL B N 1
ATOM 1646 C CA . VAL B 1 19 ? -2.08 28.938 -1.906 1 97.94 19 VAL B CA 1
ATOM 1647 C C . VAL B 1 19 ? -0.583 29.188 -2.078 1 97.94 19 VAL B C 1
ATOM 1649 O O . VAL B 1 19 ? 0.224 28.75 -1.253 1 97.94 19 VAL B O 1
ATOM 1652 N N . GLU B 1 20 ? -0.208 29.859 -3.072 1 97.88 20 GLU B N 1
ATOM 1653 C CA . GLU B 1 20 ? 1.182 30 -3.494 1 97.88 20 GLU B CA 1
ATOM 1654 C C . GLU B 1 20 ? 2.049 30.547 -2.361 1 97.88 20 GLU B C 1
ATOM 1656 O O . GLU B 1 20 ? 3.17 30.078 -2.154 1 97.88 20 GLU B O 1
ATOM 1661 N N . ASP B 1 21 ? 1.565 31.453 -1.61 1 98.12 21 ASP B N 1
ATOM 1662 C CA . ASP B 1 21 ? 2.373 32.125 -0.609 1 98.12 21 ASP B CA 1
ATOM 1663 C C . ASP B 1 21 ? 2.568 31.266 0.632 1 98.12 21 ASP B C 1
ATOM 1665 O O . ASP B 1 21 ? 3.375 31.594 1.505 1 98.12 21 ASP B O 1
ATOM 1669 N N . ASP B 1 22 ? 1.961 30.156 0.699 1 98.69 22 ASP B N 1
ATOM 1670 C CA . ASP B 1 22 ? 2.043 29.297 1.869 1 98.69 22 ASP B CA 1
ATOM 1671 C C . ASP B 1 22 ? 3.447 28.719 2.023 1 98.69 22 ASP B C 1
ATOM 1673 O O . ASP B 1 22 ? 3.795 28.188 3.086 1 98.69 22 ASP B O 1
ATOM 1677 N N . TRP B 1 23 ? 4.273 28.859 0.946 1 98.69 23 TRP B N 1
ATOM 1678 C CA . TRP B 1 23 ? 5.605 28.266 1.025 1 98.69 23 TRP B CA 1
ATOM 1679 C C . TRP B 1 23 ? 6.426 28.906 2.137 1 98.69 23 TRP B C 1
ATOM 1681 O O . TRP B 1 23 ? 7.297 28.281 2.73 1 98.69 23 TRP B O 1
ATOM 1691 N N . VAL B 1 24 ? 6.082 30.109 2.494 1 98.69 24 VAL B N 1
ATOM 1692 C CA . VAL B 1 24 ? 6.809 30.844 3.535 1 98.69 24 VAL B CA 1
ATOM 1693 C C . VAL B 1 24 ? 6.645 30.109 4.871 1 98.69 24 VAL B C 1
ATOM 1695 O O . VAL B 1 24 ? 7.633 29.812 5.547 1 98.69 24 VAL B O 1
ATOM 1698 N N . ASP B 1 25 ? 5.453 29.828 5.242 1 98.75 25 ASP B N 1
ATOM 1699 C CA . ASP B 1 25 ? 5.184 29.141 6.504 1 98.75 25 ASP B CA 1
ATOM 1700 C C . ASP B 1 25 ? 5.59 27.672 6.43 1 98.75 25 ASP B C 1
ATOM 1702 O O . ASP B 1 25 ? 6.051 27.109 7.418 1 98.75 25 ASP B O 1
ATOM 1706 N N . VAL B 1 26 ? 5.422 27.094 5.246 1 98.88 26 VAL B N 1
ATOM 1707 C CA . VAL B 1 26 ? 5.871 25.719 5.055 1 98.88 26 VAL B CA 1
ATOM 1708 C C . VAL B 1 26 ? 7.367 25.609 5.344 1 98.88 26 VAL B C 1
ATOM 1710 O O . VAL B 1 26 ? 7.812 24.703 6.04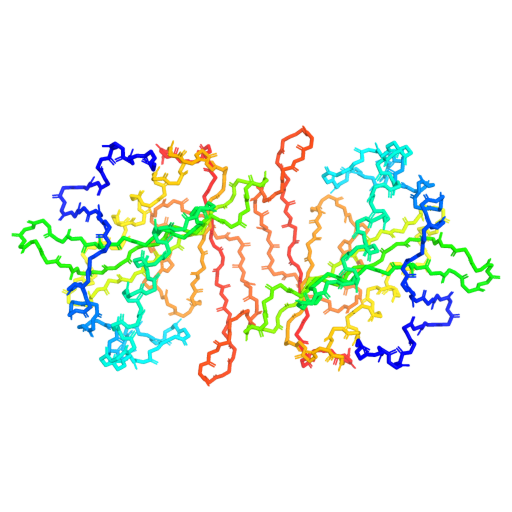7 1 98.88 26 VAL B O 1
ATOM 1713 N N . HIS B 1 27 ? 8.102 26.562 4.844 1 98.88 27 HIS B N 1
ATOM 1714 C CA . HIS B 1 27 ? 9.555 26.516 4.988 1 98.88 27 HIS B CA 1
ATOM 1715 C C . HIS B 1 27 ? 9.969 26.656 6.453 1 98.88 27 HIS B C 1
ATOM 1717 O O . HIS B 1 27 ? 10.984 26.109 6.871 1 98.88 27 HIS B O 1
ATOM 1723 N N . LYS B 1 28 ? 9.195 27.359 7.246 1 98.69 28 LYS B N 1
ATOM 1724 C CA . LYS B 1 28 ? 9.508 27.578 8.656 1 98.69 28 LYS B CA 1
ATOM 1725 C C . LYS B 1 28 ? 9.617 26.25 9.406 1 98.69 28 LYS B C 1
ATOM 1727 O O . LYS B 1 28 ? 10.422 26.125 10.336 1 98.69 28 LYS B O 1
ATOM 1732 N N . TYR B 1 29 ? 8.867 25.297 9.008 1 98.75 29 TYR B N 1
ATOM 1733 C CA . TYR B 1 29 ? 8.977 24.016 9.711 1 98.75 29 TYR B CA 1
ATOM 1734 C C . TYR B 1 29 ? 9.711 22.984 8.867 1 98.75 29 TYR B C 1
ATOM 1736 O O . TYR B 1 29 ? 10.477 22.172 9.391 1 98.75 29 TYR B O 1
ATOM 1744 N N . ALA B 1 30 ? 9.609 23 7.547 1 98.81 30 ALA B N 1
ATOM 1745 C CA . ALA B 1 30 ? 10.148 21.953 6.688 1 98.81 30 ALA B CA 1
ATOM 1746 C C . ALA B 1 30 ? 11.664 22.109 6.531 1 98.81 30 ALA B C 1
ATOM 1748 O O . ALA B 1 30 ? 12.336 21.188 6.055 1 98.81 30 ALA B O 1
ATOM 1749 N N . SER B 1 31 ? 12.188 23.203 6.957 1 98.75 31 SER B N 1
ATOM 1750 C CA . SER B 1 31 ? 13.633 23.422 6.895 1 98.75 31 SER B CA 1
ATOM 1751 C C . SER B 1 31 ? 14.312 22.969 8.18 1 98.75 31 SER B C 1
ATOM 1753 O O . SER B 1 31 ? 15.539 23.031 8.289 1 98.75 31 SER B O 1
ATOM 1755 N N . GLN B 1 32 ? 13.562 22.516 9.133 1 98.62 32 GLN B N 1
ATOM 1756 C CA . GLN B 1 32 ? 14.109 22.109 10.43 1 98.62 32 GLN B CA 1
ATOM 1757 C C . GLN B 1 32 ? 14.391 20.609 10.477 1 98.62 32 GLN B C 1
ATOM 1759 O O . GLN B 1 32 ? 13.508 19.797 10.203 1 98.62 32 GLN B O 1
ATOM 1764 N N . GLU B 1 33 ? 15.492 20.297 10.906 1 97.88 33 GLU B N 1
ATOM 1765 C CA . GLU B 1 33 ? 15.906 18.906 11.008 1 97.88 33 GLU B CA 1
ATOM 1766 C C . GLU B 1 33 ? 14.977 18.109 11.93 1 97.88 33 GLU B C 1
ATOM 1768 O O . GLU B 1 33 ? 14.656 16.953 11.648 1 97.88 33 GLU B O 1
ATOM 1773 N N . ILE B 1 34 ? 14.578 18.703 12.945 1 97.56 34 ILE B N 1
ATOM 1774 C CA 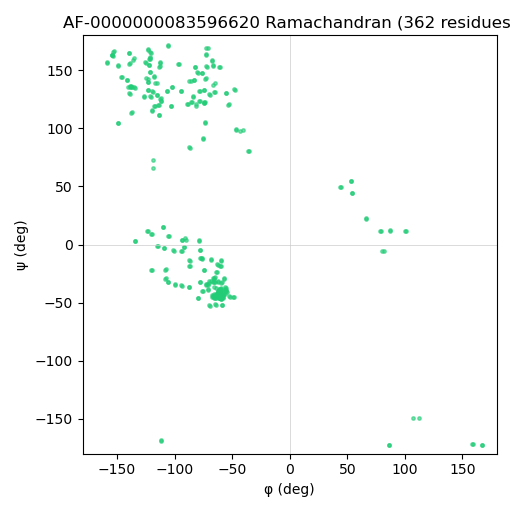. ILE B 1 34 ? 13.773 18 13.945 1 97.56 34 ILE B CA 1
ATOM 1775 C C . ILE B 1 34 ? 12.43 17.594 13.344 1 97.56 34 ILE B C 1
ATOM 1777 O O . ILE B 1 34 ? 11.852 16.578 13.734 1 97.56 34 ILE B O 1
ATOM 1781 N N . VAL B 1 35 ? 11.961 18.359 12.359 1 97.94 35 VAL B N 1
ATOM 1782 C CA . VAL B 1 35 ? 10.672 18.094 11.727 1 97.94 35 VAL B CA 1
ATOM 1783 C C . VAL B 1 35 ? 10.805 16.938 10.742 1 97.94 35 VAL B C 1
ATOM 1785 O O . VAL B 1 35 ? 9.898 16.109 10.609 1 97.94 35 VAL B O 1
ATOM 1788 N N . CYS B 1 36 ? 11.945 16.797 10.125 1 96.94 36 CYS B N 1
ATOM 1789 C CA . CYS B 1 36 ? 12.086 15.875 9.008 1 96.94 36 CYS B CA 1
ATOM 1790 C C . CYS B 1 36 ? 12.852 14.625 9.438 1 96.94 36 CYS B C 1
ATOM 1792 O O . CYS B 1 36 ? 13.141 13.758 8.609 1 96.94 36 CYS B O 1
ATOM 1794 N N . ARG B 1 37 ? 13.125 14.5 10.734 1 95.38 37 ARG B N 1
ATOM 1795 C CA . ARG B 1 37 ? 13.969 13.438 11.281 1 95.38 37 ARG B CA 1
ATOM 1796 C C . ARG B 1 37 ? 13.453 12.062 10.867 1 95.38 37 ARG B C 1
ATOM 1798 O O . ARG B 1 37 ? 14.242 11.164 10.578 1 95.38 37 ARG B O 1
ATOM 1805 N N . TYR B 1 38 ? 12.203 11.906 10.82 1 96.44 38 TYR B N 1
ATOM 1806 C CA . TYR B 1 38 ? 11.602 10.609 10.531 1 96.44 38 TYR B CA 1
ATOM 1807 C C . TYR B 1 38 ? 10.953 10.602 9.156 1 96.44 38 TYR B C 1
ATOM 1809 O O . TYR B 1 38 ? 10.102 9.758 8.867 1 96.44 38 TYR B O 1
ATOM 1817 N N . GLN B 1 39 ? 11.258 11.57 8.328 1 97.06 39 GLN B N 1
ATOM 1818 C CA . GLN B 1 39 ? 10.664 11.711 7.004 1 97.06 39 GLN B CA 1
ATOM 1819 C C . GLN B 1 39 ? 11.711 11.5 5.91 1 97.06 39 GLN B C 1
ATOM 1821 O O . GLN B 1 39 ? 12.898 11.734 6.125 1 97.06 39 GLN B O 1
ATOM 1826 N N . PRO B 1 40 ? 11.297 11.062 4.75 1 97.25 40 PRO B N 1
ATOM 1827 C CA . PRO B 1 40 ? 12.25 10.883 3.646 1 97.25 40 PRO B CA 1
ATOM 1828 C C . PRO B 1 40 ? 12.602 12.195 2.953 1 97.25 40 PRO B C 1
ATOM 1830 O O . PRO B 1 40 ? 13.367 12.203 1.986 1 97.25 40 PRO B O 1
ATOM 1833 N N . TRP B 1 41 ? 12.078 13.281 3.484 1 97.38 41 TRP B N 1
ATOM 1834 C CA . TRP B 1 41 ? 12.328 14.586 2.887 1 97.38 41 TRP B CA 1
ATOM 1835 C C . TRP B 1 41 ? 12.977 15.531 3.893 1 97.38 41 TRP B C 1
ATOM 1837 O O . TRP B 1 41 ? 12.891 15.312 5.102 1 97.38 41 TRP B O 1
ATOM 1847 N N . GLY B 1 42 ? 13.594 16.516 3.33 1 97 42 GLY B N 1
ATOM 1848 C CA . GLY B 1 42 ? 14.109 17.609 4.137 1 97 42 GLY B CA 1
ATOM 1849 C C . GLY B 1 42 ? 15.492 17.344 4.695 1 97 42 GLY B C 1
ATOM 1850 O O . GLY B 1 42 ? 16.109 16.312 4.395 1 97 42 GLY B O 1
ATOM 1851 N N . PRO B 1 43 ? 15.875 18.219 5.512 1 98.38 43 PRO B N 1
ATOM 1852 C CA . PRO B 1 43 ? 15.43 19.609 5.621 1 98.38 43 PRO B CA 1
ATOM 1853 C C . PRO B 1 43 ? 15.422 20.328 4.277 1 98.38 43 PRO B C 1
ATOM 1855 O O . PRO B 1 43 ? 16.406 20.297 3.549 1 98.38 43 PRO B O 1
ATOM 1858 N N . ASN B 1 44 ? 14.352 21 4.051 1 98.81 44 ASN B N 1
ATOM 1859 C CA . ASN B 1 44 ? 14.117 21.562 2.721 1 98.81 44 ASN B CA 1
ATOM 1860 C C . ASN B 1 44 ? 14.836 22.891 2.531 1 98.81 44 ASN B C 1
ATOM 1862 O O . ASN B 1 44 ? 14.898 23.703 3.455 1 98.81 44 ASN B O 1
ATOM 1866 N N . THR B 1 45 ? 15.344 23.078 1.384 1 98.75 45 THR B N 1
ATOM 1867 C CA . THR B 1 45 ? 15.719 24.422 0.945 1 98.75 45 THR B CA 1
ATOM 1868 C C . THR B 1 45 ? 14.477 25.25 0.636 1 98.75 45 THR B C 1
ATOM 1870 O O . THR B 1 45 ? 13.359 24.719 0.592 1 98.75 45 THR B O 1
ATOM 1873 N N . LEU B 1 46 ? 14.75 26.516 0.459 1 98.56 46 LEU B N 1
ATOM 1874 C CA . LEU B 1 46 ? 13.656 27.391 0.059 1 98.56 46 LEU B CA 1
ATOM 1875 C C . LEU B 1 46 ? 13.008 26.891 -1.229 1 98.56 46 LEU B C 1
ATOM 1877 O O . LEU B 1 46 ? 11.773 26.859 -1.337 1 98.56 46 LEU B O 1
ATOM 1881 N N . GLU B 1 47 ? 13.828 26.469 -2.148 1 98.69 47 GLU B N 1
ATOM 1882 C CA . GLU B 1 47 ? 13.352 26.016 -3.447 1 98.69 47 GLU B CA 1
ATOM 1883 C C . GLU B 1 47 ? 12.516 24.734 -3.303 1 98.69 47 GLU B C 1
ATOM 1885 O O . GLU B 1 47 ? 11.5 24.578 -3.986 1 98.69 47 GLU B O 1
ATOM 1890 N N . GLU B 1 48 ? 12.898 23.922 -2.439 1 98.75 48 GLU B N 1
ATOM 1891 C CA . GLU B 1 48 ? 12.164 22.672 -2.217 1 98.75 48 GLU B CA 1
ATOM 1892 C C . GLU B 1 48 ? 10.82 22.938 -1.549 1 98.75 48 GLU B C 1
ATOM 1894 O O . GLU B 1 48 ? 9.82 22.266 -1.857 1 98.75 48 GLU B O 1
ATOM 1899 N N . SER B 1 49 ? 10.781 23.859 -0.625 1 98.88 49 SER B N 1
ATOM 1900 C CA . SER B 1 49 ? 9.516 24.234 0.005 1 98.88 49 SER B CA 1
ATOM 1901 C C . SER B 1 49 ? 8.555 24.844 -1.009 1 98.88 49 SER B C 1
ATOM 1903 O O . SER B 1 49 ? 7.363 24.516 -1.013 1 98.88 49 SER B O 1
ATOM 1905 N N . LYS B 1 50 ? 9.086 25.688 -1.857 1 98.88 50 LYS B N 1
ATOM 1906 C CA . LYS B 1 50 ? 8.273 26.266 -2.922 1 98.88 50 LYS B CA 1
ATOM 1907 C C . LYS B 1 50 ? 7.773 25.188 -3.881 1 98.88 50 LYS B C 1
ATOM 1909 O O . LYS B 1 50 ? 6.609 25.203 -4.281 1 98.88 50 LYS B O 1
ATOM 1914 N N . ALA B 1 51 ? 8.656 24.312 -4.234 1 98.88 51 ALA B N 1
ATOM 1915 C CA . ALA B 1 51 ? 8.297 23.219 -5.148 1 98.88 51 ALA B CA 1
ATOM 1916 C C . ALA B 1 51 ? 7.184 22.359 -4.562 1 98.88 51 ALA B C 1
ATOM 1918 O O . ALA B 1 51 ? 6.277 21.938 -5.285 1 98.88 51 ALA B O 1
ATOM 1919 N N . PHE B 1 52 ? 7.305 22.125 -3.314 1 98.81 52 PHE B N 1
ATOM 1920 C CA . PHE B 1 52 ? 6.273 21.344 -2.643 1 98.81 52 PHE B CA 1
ATOM 1921 C C . PHE B 1 52 ? 4.914 22.016 -2.781 1 98.81 52 PHE B C 1
ATOM 1923 O O . PHE B 1 52 ? 3.943 21.391 -3.211 1 98.81 52 PHE B O 1
ATOM 1930 N N . VAL B 1 53 ? 4.855 23.266 -2.434 1 98.88 53 VAL B N 1
ATOM 1931 C CA . VAL B 1 53 ? 3.594 24 -2.469 1 98.88 53 VAL B CA 1
ATOM 1932 C C . VAL B 1 53 ? 3.061 24.031 -3.898 1 98.88 53 VAL B C 1
ATOM 1934 O O . VAL B 1 53 ? 1.865 23.828 -4.129 1 98.88 53 VAL B O 1
ATOM 1937 N N . ASN B 1 54 ? 3.932 24.25 -4.836 1 98.75 54 ASN B N 1
ATOM 1938 C CA . ASN B 1 54 ? 3.529 24.266 -6.238 1 98.75 54 ASN B CA 1
ATOM 1939 C C . ASN B 1 54 ? 2.965 22.922 -6.676 1 98.75 54 ASN B C 1
ATOM 1941 O O . ASN B 1 54 ? 1.99 22.859 -7.43 1 98.75 54 ASN B O 1
ATOM 1945 N N . GLU B 1 55 ? 3.572 21.922 -6.242 1 98.75 55 GLU B N 1
ATOM 1946 C CA . GLU B 1 55 ? 3.084 20.594 -6.562 1 98.75 55 GLU B CA 1
ATOM 1947 C C . GLU B 1 55 ? 1.693 20.344 -5.98 1 98.75 55 GLU B C 1
ATOM 1949 O O . GLU B 1 55 ? 0.827 19.781 -6.641 1 98.75 55 GLU B O 1
ATOM 1954 N N . VAL B 1 56 ? 1.535 20.766 -4.738 1 98.69 56 VAL B N 1
ATOM 1955 C CA . VAL B 1 56 ? 0.25 20.609 -4.062 1 98.69 56 VAL B CA 1
ATOM 1956 C C . VAL B 1 56 ? -0.837 21.344 -4.844 1 98.69 56 VAL B C 1
ATOM 1958 O O . VAL B 1 56 ? -1.924 20.797 -5.062 1 98.69 56 VAL B O 1
ATOM 1961 N N . ILE B 1 57 ? -0.562 22.516 -5.227 1 98.38 57 ILE B N 1
ATOM 1962 C CA . ILE B 1 57 ? -1.521 23.328 -5.973 1 98.38 57 ILE B CA 1
ATOM 1963 C C . ILE B 1 57 ? -1.827 22.656 -7.309 1 98.38 57 ILE B C 1
ATOM 1965 O O . ILE B 1 57 ? -2.982 22.609 -7.742 1 98.38 57 ILE B O 1
ATOM 1969 N N . ALA B 1 58 ? -0.809 22.156 -7.945 1 98.31 58 ALA B N 1
ATOM 1970 C CA . ALA B 1 58 ? -1.005 21.438 -9.203 1 98.31 58 ALA B CA 1
ATOM 1971 C C . ALA B 1 58 ? -1.887 20.203 -8.992 1 98.31 58 ALA B C 1
ATOM 1973 O O . ALA B 1 58 ? -2.771 19.922 -9.805 1 98.31 58 ALA B O 1
ATOM 1974 N N . ASP B 1 59 ? -1.645 19.5 -7.941 1 97.75 59 ASP B N 1
ATOM 1975 C CA . ASP B 1 59 ? -2.43 18.312 -7.625 1 97.75 59 ASP B CA 1
ATOM 1976 C C . ASP B 1 59 ? -3.906 18.656 -7.445 1 97.75 59 ASP B C 1
ATOM 1978 O O . ASP B 1 59 ? -4.785 17.859 -7.797 1 97.75 59 ASP B O 1
ATOM 1982 N N . ALA B 1 60 ? -4.145 19.766 -6.867 1 97.06 60 ALA B N 1
ATOM 1983 C CA . ALA B 1 60 ? -5.508 20.203 -6.574 1 97.06 60 ALA B CA 1
ATOM 1984 C C . ALA B 1 60 ? -6.305 20.406 -7.859 1 97.06 60 ALA B C 1
ATOM 1986 O O . ALA B 1 60 ? -7.539 20.391 -7.84 1 97.06 60 ALA B O 1
ATOM 1987 N N . SER B 1 61 ? -5.641 20.516 -8.992 1 96.31 61 SER B N 1
ATOM 1988 C CA . SER B 1 61 ? -6.309 20.797 -10.266 1 96.31 61 SER B CA 1
ATOM 1989 C C . SER B 1 61 ? -6.469 19.531 -11.094 1 96.31 61 SER B C 1
ATOM 1991 O O . SER B 1 61 ? -7.094 19.547 -12.156 1 96.31 61 SER B O 1
ATOM 1993 N N . LYS B 1 62 ? -5.949 18.484 -10.625 1 97.25 62 LYS B N 1
ATOM 1994 C CA . LYS B 1 62 ? -6.027 17.234 -11.359 1 97.25 62 LYS B CA 1
ATOM 1995 C C . LYS B 1 62 ? -7.441 16.656 -11.32 1 97.25 62 LYS B C 1
ATOM 1997 O O . LYS B 1 62 ? -8.195 16.922 -10.383 1 97.25 62 LYS B O 1
ATOM 2002 N N . ASN B 1 63 ? -7.738 15.805 -12.484 1 96.38 63 ASN B N 1
ATOM 2003 C CA . ASN B 1 63 ? -9.008 15.094 -12.586 1 96.38 63 ASN B CA 1
ATOM 2004 C C . ASN B 1 63 ? -8.812 13.672 -13.102 1 96.38 63 ASN B C 1
ATOM 2006 O O . ASN B 1 63 ? -8.477 13.469 -14.266 1 96.38 63 ASN B O 1
ATOM 2010 N N . PRO B 1 64 ? -9.07 12.695 -12.258 1 96.38 64 PRO B N 1
ATOM 2011 C CA . PRO B 1 64 ? -9.531 12.844 -10.875 1 96.38 64 PRO B CA 1
ATOM 2012 C C . PRO B 1 64 ? -8.422 13.266 -9.922 1 96.38 64 PRO B C 1
ATOM 2014 O O . PRO B 1 64 ? -7.258 12.898 -10.117 1 96.38 64 PRO B O 1
ATOM 2017 N N . ARG B 1 65 ? -8.789 14.062 -8.875 1 97.56 65 ARG B N 1
ATOM 2018 C CA . ARG B 1 65 ? -7.871 14.383 -7.793 1 97.56 65 ARG B CA 1
ATOM 2019 C C . ARG B 1 65 ? -7.754 13.227 -6.809 1 97.56 65 ARG B C 1
ATOM 2021 O O . ARG B 1 65 ? -8.758 12.633 -6.414 1 97.56 65 ARG B O 1
ATOM 2028 N N . LYS B 1 66 ? -6.523 12.852 -6.453 1 98.12 66 LYS B N 1
ATOM 2029 C CA . LYS B 1 66 ? -6.312 11.734 -5.535 1 98.12 66 LYS B CA 1
ATOM 2030 C C . LYS B 1 66 ? -5.566 12.188 -4.281 1 98.12 66 LYS B C 1
ATOM 2032 O O . LYS B 1 66 ? -5.559 11.484 -3.27 1 98.12 66 LYS B O 1
ATOM 2037 N N . ARG B 1 67 ? -4.871 13.273 -4.391 1 98.56 67 ARG B N 1
ATOM 2038 C CA . ARG B 1 67 ? -4.098 13.82 -3.277 1 98.56 67 ARG B CA 1
ATOM 2039 C C . ARG B 1 67 ? -4.668 15.156 -2.818 1 98.56 67 ARG B C 1
ATOM 2041 O O . ARG B 1 67 ? -4.73 16.109 -3.598 1 98.56 67 ARG B O 1
ATOM 2048 N N . TYR B 1 68 ? -5.07 15.195 -1.567 1 98.44 68 TYR B N 1
ATOM 2049 C CA . TYR B 1 68 ? -5.586 16.406 -0.925 1 98.44 68 TYR B CA 1
ATOM 2050 C C . TYR B 1 68 ? -4.645 16.875 0.181 1 98.44 68 TYR B C 1
ATOM 2052 O O . TYR B 1 68 ? -4.496 16.203 1.203 1 98.44 68 TYR B O 1
ATOM 2060 N N . VAL B 1 69 ? -4.027 17.984 -0.063 1 98.75 69 VAL B N 1
ATOM 2061 C CA . VAL B 1 69 ? -3.162 18.562 0.954 1 98.75 69 VAL B CA 1
ATOM 2062 C C . VAL B 1 69 ? -3.74 19.906 1.413 1 98.75 69 VAL B C 1
ATOM 2064 O O . VAL B 1 69 ? -4.02 20.781 0.593 1 98.75 69 VAL B O 1
ATOM 2067 N N . PHE B 1 70 ? -3.859 20.031 2.73 1 98.62 70 PHE B N 1
ATOM 2068 C CA . PHE B 1 70 ? -4.438 21.234 3.318 1 98.62 70 PHE B CA 1
ATOM 2069 C C . PHE B 1 70 ? -3.422 21.953 4.203 1 98.62 70 PHE B C 1
ATOM 2071 O O . PHE B 1 70 ? -2.631 21.297 4.891 1 98.62 70 PHE B O 1
ATOM 2078 N N . ALA B 1 71 ? -3.498 23.219 4.164 1 98.81 71 ALA B N 1
ATOM 2079 C CA . ALA B 1 71 ? -2.852 24.031 5.195 1 98.81 71 ALA B CA 1
ATOM 2080 C C . ALA B 1 71 ? -3.623 23.969 6.508 1 98.81 71 ALA B C 1
ATOM 2082 O O . ALA B 1 71 ? -4.852 24.062 6.52 1 98.81 71 ALA B O 1
ATOM 2083 N N . ILE B 1 72 ? -2.9 23.75 7.551 1 98.88 72 ILE B N 1
ATOM 2084 C CA . ILE B 1 72 ? -3.479 23.891 8.883 1 98.88 72 ILE B CA 1
ATOM 2085 C C . ILE B 1 72 ? -3.336 25.328 9.367 1 98.88 72 ILE B C 1
ATOM 2087 O O . ILE B 1 72 ? -2.219 25.828 9.531 1 98.88 72 ILE B O 1
ATOM 2091 N N . ILE B 1 73 ? -4.457 25.953 9.664 1 98.69 73 ILE B N 1
ATOM 2092 C CA . ILE B 1 73 ? -4.438 27.359 10.047 1 98.69 73 ILE B CA 1
ATOM 2093 C C . ILE B 1 73 ? -4.84 27.5 11.516 1 98.69 73 ILE B C 1
ATOM 2095 O O . ILE B 1 73 ? -5.863 26.953 11.945 1 98.69 73 ILE B O 1
ATOM 2099 N N . ASN B 1 74 ? -3.955 28.156 12.227 1 98.06 74 ASN B N 1
ATOM 2100 C CA . ASN B 1 74 ? -4.316 28.562 13.586 1 98.06 74 ASN B CA 1
ATOM 2101 C C . ASN B 1 74 ? -5.301 29.719 13.586 1 98.06 74 ASN B C 1
ATOM 2103 O O . ASN B 1 74 ? -4.992 30.797 13.078 1 98.06 74 ASN B O 1
ATOM 2107 N N . LYS B 1 75 ? -6.434 29.531 14.203 1 97.12 75 LYS B N 1
ATOM 2108 C CA . LYS B 1 75 ? -7.5 30.531 14.109 1 97.12 75 LYS B CA 1
ATOM 2109 C C . LYS B 1 75 ? -7.137 31.797 14.875 1 97.12 75 LYS B C 1
ATOM 2111 O O . LYS B 1 75 ? -7.527 32.906 14.484 1 97.12 75 LYS B O 1
ATOM 2116 N N . SER B 1 76 ? -6.398 31.672 15.93 1 96.5 76 SER B N 1
ATOM 2117 C CA . SER B 1 76 ? -6.133 32.812 16.797 1 96.5 76 SER B CA 1
ATOM 2118 C C . SER B 1 76 ? -5.312 33.875 16.078 1 96.5 76 SER B C 1
ATOM 2120 O O . SER B 1 76 ? -5.5 35.062 16.312 1 96.5 76 SER B O 1
ATOM 2122 N N . ASP B 1 77 ? -4.434 33.469 15.164 1 95 77 ASP B N 1
ATOM 2123 C CA . ASP B 1 77 ? -3.584 34.469 14.516 1 95 77 ASP B CA 1
ATOM 2124 C C . ASP B 1 77 ? -3.543 34.25 13.008 1 95 77 ASP B C 1
ATOM 2126 O O . ASP B 1 77 ? -2.779 34.906 12.297 1 95 77 ASP B O 1
ATOM 2130 N N . GLN B 1 78 ? -4.293 33.281 12.516 1 96.56 78 GLN B N 1
ATOM 2131 C CA . GLN B 1 78 ? -4.492 33 11.094 1 96.56 78 GLN B CA 1
ATOM 2132 C C . GLN B 1 78 ? -3.193 32.531 10.438 1 96.56 78 GLN B C 1
ATOM 2134 O O . GLN B 1 78 ? -3.045 32.625 9.219 1 96.56 78 GLN B O 1
ATOM 2139 N N . LYS B 1 79 ? -2.27 32.031 11.188 1 97.06 79 LYS B N 1
ATOM 2140 C CA . LYS B 1 79 ? -1.007 31.516 10.656 1 97.06 79 LYS B CA 1
ATOM 2141 C C . LYS B 1 79 ? -1.134 30.062 10.227 1 97.06 79 LYS B C 1
ATOM 2143 O O . LYS B 1 79 ? -1.81 29.266 10.891 1 97.06 79 LYS B O 1
ATOM 2148 N N . MET B 1 80 ? -0.454 29.828 9.102 1 98.62 80 MET B N 1
ATOM 2149 C CA . MET B 1 80 ? -0.307 28.422 8.727 1 98.62 80 MET B CA 1
ATOM 2150 C C . MET B 1 80 ? 0.72 27.719 9.617 1 98.62 80 MET B C 1
ATOM 2152 O O . MET B 1 80 ? 1.885 28.125 9.656 1 98.62 80 MET B O 1
ATOM 2156 N N . ILE B 1 81 ? 0.324 26.672 10.297 1 98.81 81 ILE B N 1
ATOM 2157 C CA . ILE B 1 81 ? 1.181 26.094 11.328 1 98.81 81 ILE B CA 1
ATOM 2158 C C . ILE B 1 81 ? 1.439 24.625 11.031 1 98.81 81 ILE B C 1
ATOM 2160 O O . ILE B 1 81 ? 1.896 23.875 11.906 1 98.81 81 ILE B O 1
ATOM 2164 N N . GLY B 1 82 ? 1.087 24.172 9.859 1 98.81 82 GLY B N 1
ATOM 2165 C CA . GLY B 1 82 ? 1.313 22.797 9.438 1 98.81 82 GLY B CA 1
ATOM 2166 C C . GLY B 1 82 ? 0.553 22.422 8.18 1 98.81 82 GLY B C 1
ATOM 2167 O O . GLY B 1 82 ? -0.018 23.281 7.516 1 98.81 82 GLY B O 1
ATOM 2168 N N . ALA B 1 83 ? 0.612 21.156 7.848 1 98.88 83 ALA B N 1
ATOM 2169 C CA . ALA B 1 83 ? -0.109 20.609 6.699 1 98.88 83 ALA B CA 1
ATOM 2170 C C . ALA B 1 83 ? -0.674 19.234 7.016 1 98.88 83 ALA B C 1
ATOM 2172 O O . ALA B 1 83 ? -0.053 18.453 7.742 1 98.88 83 ALA B O 1
ATOM 2173 N N . GLY B 1 84 ? -1.822 18.969 6.547 1 98.69 84 GLY B N 1
ATOM 2174 C CA . GLY B 1 84 ? -2.457 17.672 6.574 1 98.69 84 GLY B CA 1
ATOM 2175 C C . GLY B 1 84 ? -2.805 17.141 5.191 1 98.69 84 GLY B C 1
ATOM 2176 O O . GLY B 1 84 ? -3.156 17.922 4.301 1 98.69 84 GLY B O 1
ATOM 2177 N N . GLU B 1 85 ? -2.754 15.852 5.098 1 98.75 85 GLU B N 1
ATOM 2178 C CA . GLU B 1 85 ? -2.936 15.258 3.773 1 98.75 85 GLU B CA 1
ATOM 2179 C C . GLU B 1 85 ? -3.82 14.016 3.84 1 98.75 85 GLU B C 1
ATOM 2181 O O . GLU B 1 85 ? -3.727 13.234 4.785 1 98.75 85 GLU B O 1
ATOM 2186 N N . LEU B 1 86 ? -4.742 13.898 2.914 1 98.81 86 LEU B N 1
ATOM 2187 C CA . LEU B 1 86 ? -5.484 12.68 2.615 1 98.81 86 LEU B CA 1
ATOM 2188 C C . LEU B 1 86 ? -5.211 12.211 1.189 1 98.81 86 LEU B C 1
ATOM 2190 O O . LEU B 1 86 ? -5.426 12.961 0.233 1 98.81 86 LEU B O 1
ATOM 2194 N N . ASN B 1 87 ? -4.676 11.031 1.013 1 98.88 87 ASN B N 1
ATOM 2195 C CA . ASN B 1 87 ? -4.488 10.383 -0.282 1 98.88 87 ASN B CA 1
ATOM 2196 C C . ASN B 1 87 ? -5.531 9.305 -0.525 1 98.88 87 ASN B C 1
ATOM 2198 O O . ASN B 1 87 ? -5.66 8.367 0.27 1 98.88 87 ASN B O 1
ATOM 2202 N N . LEU B 1 88 ? -6.285 9.5 -1.561 1 98.75 88 LEU B N 1
ATOM 2203 C CA . LEU B 1 88 ? -7.145 8.406 -1.999 1 98.75 88 LEU B CA 1
ATOM 2204 C C . LEU B 1 88 ? -6.332 7.312 -2.678 1 98.75 88 LEU B C 1
ATOM 2206 O O . LEU B 1 88 ? -5.906 7.469 -3.826 1 98.75 88 LEU B O 1
ATOM 2210 N N . ARG B 1 89 ? -6.109 6.18 -2.008 1 98.44 89 ARG B N 1
ATOM 2211 C CA . ARG B 1 89 ? -5.129 5.176 -2.414 1 98.44 89 ARG B CA 1
ATOM 2212 C C . ARG B 1 89 ? -5.781 4.086 -3.258 1 98.44 89 ARG B C 1
ATOM 2214 O O . ARG B 1 89 ? -5.145 3.52 -4.148 1 98.44 89 ARG B O 1
ATOM 2221 N N . ASP B 1 90 ? -7.008 3.734 -2.963 1 98.19 90 ASP B N 1
ATOM 2222 C CA . ASP B 1 90 ? -7.699 2.637 -3.635 1 98.19 90 ASP B CA 1
ATOM 2223 C C . ASP B 1 90 ? -9.203 2.887 -3.691 1 98.19 90 ASP B C 1
ATOM 2225 O O . ASP B 1 90 ? -9.898 2.746 -2.686 1 98.19 90 ASP B O 1
ATOM 2229 N N . SER B 1 91 ? -9.695 3.25 -4.816 1 97.38 91 SER B N 1
ATOM 2230 C CA . SER B 1 91 ? -11.109 3.584 -4.961 1 97.38 91 SER B CA 1
ATOM 2231 C C . SER B 1 91 ? -11.984 2.338 -4.871 1 97.38 91 SER B C 1
ATOM 2233 O O . SER B 1 91 ? -13.094 2.387 -4.324 1 97.38 91 SER B O 1
ATOM 2235 N N . THR B 1 92 ? -11.453 1.24 -5.387 1 96.94 92 THR B N 1
ATOM 2236 C CA . THR B 1 92 ? -12.203 -0.009 -5.336 1 96.94 92 THR B CA 1
ATOM 2237 C C . THR B 1 92 ? -12.383 -0.473 -3.891 1 96.94 92 THR B C 1
ATOM 2239 O O . THR B 1 92 ? -13.492 -0.82 -3.477 1 96.94 92 THR B O 1
ATOM 2242 N N . ASN B 1 93 ? -11.359 -0.429 -3.162 1 98.56 93 ASN B N 1
ATOM 2243 C CA . ASN B 1 93 ? -11.391 -0.884 -1.776 1 98.56 93 ASN B CA 1
ATOM 2244 C C . ASN B 1 93 ? -11.68 0.267 -0.816 1 98.56 93 ASN B C 1
ATOM 2246 O O . ASN B 1 93 ? -11.547 0.113 0.4 1 98.56 93 ASN B O 1
ATOM 2250 N N . LYS B 1 94 ? -11.938 1.475 -1.34 1 98.56 94 LYS B N 1
ATOM 2251 C CA . LYS B 1 94 ? -12.359 2.643 -0.569 1 98.56 94 LYS B CA 1
ATOM 2252 C C . LYS B 1 94 ? -11.391 2.916 0.579 1 98.56 94 LYS B C 1
ATOM 2254 O O . LYS B 1 94 ? -11.805 3.047 1.731 1 98.56 94 LYS B O 1
ATOM 2259 N N . THR B 1 95 ? -10.164 3.033 0.212 1 98.88 95 THR B N 1
ATOM 2260 C CA . THR B 1 95 ? -9.102 3.197 1.201 1 98.88 95 THR B CA 1
ATOM 2261 C C . THR B 1 95 ? -8.375 4.523 0.998 1 98.88 95 THR B C 1
ATOM 2263 O O . THR B 1 95 ? -8.039 4.891 -0.131 1 98.88 95 THR B O 1
ATOM 2266 N N . GLY B 1 96 ? -8.211 5.25 2.066 1 98.94 96 GLY B N 1
ATOM 2267 C CA . GLY B 1 96 ? -7.402 6.457 2.082 1 98.94 96 GLY B CA 1
ATOM 2268 C C . GLY B 1 96 ? -6.262 6.395 3.082 1 98.94 96 GLY B C 1
ATOM 2269 O O . GLY B 1 96 ? -6.258 5.547 3.975 1 98.94 96 GLY B O 1
ATOM 2270 N N . GLU B 1 97 ? -5.27 7.234 2.906 1 98.94 97 GLU B N 1
ATOM 2271 C CA . GLU B 1 97 ? -4.121 7.406 3.791 1 98.94 97 GLU B CA 1
ATOM 2272 C C . GLU B 1 97 ? -4.004 8.852 4.273 1 98.94 97 GLU B C 1
ATOM 2274 O O . GLU B 1 97 ? -4.121 9.789 3.48 1 98.94 97 GLU B O 1
ATOM 2279 N N . ILE B 1 98 ? -3.805 8.992 5.562 1 98.88 98 ILE B N 1
ATOM 2280 C CA . ILE B 1 98 ? -3.648 10.359 6.047 1 98.88 98 ILE B CA 1
ATOM 2281 C C . ILE B 1 98 ? -2.221 10.57 6.547 1 98.88 98 ILE B C 1
ATOM 2283 O O . ILE B 1 98 ? -1.518 9.602 6.855 1 98.88 98 ILE B O 1
ATOM 2287 N N . GLY B 1 99 ? -1.763 11.766 6.578 1 98.56 99 GLY B N 1
ATOM 2288 C CA . GLY B 1 99 ? -0.54 12.281 7.18 1 98.56 99 GLY B CA 1
ATOM 2289 C C . GLY B 1 99 ? -0.625 13.742 7.555 1 98.56 99 GLY B C 1
ATOM 2290 O O . GLY B 1 99 ? -1.543 14.445 7.129 1 98.56 99 GLY B O 1
ATOM 2291 N N . TYR B 1 100 ? 0.299 14.141 8.391 1 98.44 100 TYR B N 1
ATOM 2292 C CA . TYR B 1 100 ? 0.305 15.531 8.828 1 98.44 100 TYR B CA 1
ATOM 2293 C C . TYR B 1 100 ? 1.679 15.93 9.352 1 98.44 100 TYR B C 1
ATOM 2295 O O . TYR B 1 100 ? 2.463 15.078 9.773 1 98.44 100 TYR B O 1
ATOM 2303 N N . VAL B 1 101 ? 1.944 17.156 9.312 1 98.62 101 VAL B N 1
ATOM 2304 C CA . VAL B 1 101 ? 3.127 17.781 9.891 1 98.62 101 VAL B CA 1
ATOM 2305 C C . VAL B 1 101 ? 2.742 19.094 10.555 1 98.62 101 VAL B C 1
ATOM 2307 O O . VAL B 1 101 ? 1.937 19.859 10.008 1 98.62 101 VAL B O 1
ATOM 2310 N N . VAL B 1 102 ? 3.236 19.328 11.719 1 98.5 102 VAL B N 1
ATOM 2311 C CA . VAL B 1 102 ? 2.951 20.547 12.469 1 98.5 102 VAL B CA 1
ATOM 2312 C C . VAL B 1 102 ? 4.258 21.25 12.812 1 98.5 102 VAL B C 1
ATOM 2314 O O . VAL B 1 102 ? 5.242 20.609 13.188 1 98.5 102 VAL B O 1
ATOM 2317 N N . ASN B 1 103 ? 4.262 22.516 12.719 1 98.62 103 ASN B N 1
ATOM 2318 C CA . ASN B 1 103 ? 5.367 23.344 13.172 1 98.62 103 ASN B CA 1
ATOM 2319 C C . ASN B 1 103 ? 5.711 23.078 14.641 1 98.62 103 ASN B C 1
ATOM 2321 O O . ASN B 1 103 ? 4.828 23.078 15.5 1 98.62 103 ASN B O 1
ATOM 2325 N N . PRO B 1 104 ? 6.961 22.859 14.914 1 98.12 104 PRO B N 1
ATOM 2326 C CA . PRO B 1 104 ? 7.367 22.5 16.281 1 98.12 104 PRO B CA 1
ATOM 2327 C C . PRO B 1 104 ? 6.949 23.531 17.312 1 98.12 104 PRO B C 1
ATOM 2329 O O . PRO B 1 104 ? 6.715 23.188 18.469 1 98.12 104 PRO B O 1
ATOM 2332 N N . ASP B 1 105 ? 6.844 24.75 16.922 1 97.5 105 ASP B N 1
ATOM 2333 C CA . ASP B 1 105 ? 6.414 25.797 17.844 1 97.5 105 ASP B CA 1
ATOM 2334 C C . ASP B 1 105 ? 5.016 25.5 18.391 1 97.5 105 ASP B C 1
ATOM 2336 O O . ASP B 1 105 ? 4.598 26.094 19.391 1 97.5 105 ASP B O 1
ATOM 2340 N N . TYR B 1 106 ? 4.344 24.609 17.797 1 97.25 106 TYR B N 1
ATOM 2341 C CA . TYR B 1 106 ? 2.963 24.328 18.172 1 97.25 106 TYR B CA 1
ATOM 2342 C C . TYR B 1 106 ? 2.807 22.891 18.641 1 97.25 106 TYR B C 1
ATOM 2344 O O . TYR B 1 106 ? 1.687 22.391 18.766 1 97.25 106 TYR B O 1
ATOM 2352 N N . TRP B 1 107 ? 3.891 22.156 18.828 1 96.75 107 TRP B N 1
ATOM 2353 C CA . TRP B 1 107 ? 3.834 20.781 19.312 1 96.75 107 TRP B CA 1
ATOM 2354 C C . TRP B 1 107 ? 3.336 20.734 20.75 1 96.75 107 TRP B C 1
ATOM 2356 O O . TRP B 1 107 ? 3.473 21.719 21.5 1 96.75 107 TRP B O 1
ATOM 2366 N N . GLY B 1 108 ? 2.764 19.609 21.062 1 95.75 108 GLY B N 1
ATOM 2367 C CA . GLY B 1 108 ? 2.33 19.406 22.438 1 95.75 108 GLY B CA 1
ATOM 2368 C C . GLY B 1 108 ? 1.028 20.109 22.766 1 95.75 108 GLY B C 1
ATOM 2369 O O . GLY B 1 108 ? 0.648 20.203 23.938 1 95.75 108 GLY B O 1
ATOM 2370 N N . ARG B 1 109 ? 0.337 20.594 21.75 1 96 109 ARG B N 1
ATOM 2371 C CA . ARG B 1 109 ? -0.88 21.375 21.969 1 96 109 ARG B CA 1
ATOM 2372 C C . ARG B 1 109 ? -2.1 20.641 21.406 1 96 109 ARG B C 1
ATOM 2374 O O . ARG B 1 109 ? -3.199 21.203 21.375 1 96 109 ARG B O 1
ATOM 2381 N N . GLY B 1 110 ? -1.894 19.5 20.828 1 97.44 110 GLY B N 1
ATOM 2382 C CA . GLY B 1 110 ? -3.002 18.719 20.312 1 97.44 110 GLY B CA 1
ATOM 2383 C C . GLY B 1 110 ? -3.393 19.094 18.891 1 97.44 110 GLY B C 1
ATOM 2384 O O . GLY B 1 110 ? -4.43 18.656 18.391 1 97.44 110 GLY B O 1
ATOM 2385 N N . ILE B 1 111 ? -2.586 19.875 18.219 1 98.06 111 ILE B N 1
ATOM 2386 C CA . ILE B 1 111 ? -2.902 20.359 16.891 1 98.06 111 ILE B CA 1
ATOM 2387 C C . ILE B 1 111 ? -2.924 19.203 15.898 1 98.06 111 ILE B C 1
ATOM 2389 O O . ILE B 1 111 ? -3.834 19.094 15.07 1 98.06 111 ILE B O 1
ATOM 2393 N N . ALA B 1 112 ? -1.949 18.344 15.977 1 98.31 112 ALA B N 1
ATOM 2394 C CA . ALA B 1 112 ? -1.905 17.188 15.078 1 98.31 112 ALA B CA 1
ATOM 2395 C C . ALA B 1 112 ? -3.135 16.297 15.266 1 98.31 112 ALA B C 1
ATOM 2397 O O . ALA B 1 112 ? -3.695 15.797 14.289 1 98.31 112 ALA B O 1
ATOM 2398 N N . THR B 1 113 ? -3.512 16.141 16.516 1 98.44 113 THR B N 1
ATOM 2399 C CA . THR B 1 113 ? -4.711 15.367 16.812 1 98.44 113 THR B CA 1
ATOM 2400 C C . THR B 1 113 ? -5.934 15.992 16.141 1 98.44 113 THR B C 1
ATOM 2402 O O . THR B 1 113 ? -6.711 15.289 15.484 1 98.44 113 THR B O 1
ATOM 2405 N N . GLU B 1 114 ? -6.098 17.266 16.25 1 98.31 114 GLU B N 1
ATOM 2406 C CA . GLU B 1 114 ? -7.223 17.969 15.648 1 98.31 114 GLU B CA 1
ATOM 2407 C C . GLU B 1 114 ? -7.191 17.844 14.125 1 98.31 114 GLU B C 1
ATOM 2409 O O . GLU B 1 114 ? -8.227 17.594 13.5 1 98.31 114 GLU B O 1
ATOM 2414 N N . ALA B 1 115 ? -6.043 18 13.547 1 98.31 115 ALA B N 1
ATOM 2415 C CA . ALA B 1 115 ? -5.902 17.891 12.102 1 98.31 115 ALA B CA 1
ATOM 2416 C C . ALA B 1 115 ? -6.254 16.484 11.625 1 98.31 115 ALA B C 1
ATOM 2418 O O . ALA B 1 115 ? -6.965 16.312 10.633 1 98.31 115 ALA B O 1
ATOM 2419 N N . ALA B 1 116 ? -5.754 15.5 12.352 1 98.5 116 ALA B N 1
ATOM 2420 C CA . ALA B 1 116 ? -6.027 14.109 12 1 98.5 116 ALA B CA 1
ATOM 2421 C C . ALA B 1 116 ? -7.523 13.812 12.047 1 98.5 116 ALA B C 1
ATOM 2423 O O . ALA B 1 116 ? -8.062 13.156 11.148 1 98.5 116 ALA B O 1
ATOM 2424 N N . ILE B 1 117 ? -8.18 14.305 13.047 1 98.25 117 ILE B N 1
ATOM 2425 C CA . ILE B 1 117 ? -9.617 14.109 13.172 1 98.25 117 ILE B CA 1
ATOM 2426 C C . ILE B 1 117 ? -10.336 14.727 11.977 1 98.25 117 ILE B C 1
ATOM 2428 O O . ILE B 1 117 ? -11.219 14.102 11.383 1 98.25 117 ILE B O 1
ATOM 2432 N N . LEU B 1 118 ? -9.977 15.898 11.633 1 98.25 118 LEU B N 1
ATOM 2433 C CA . LEU B 1 118 ? -10.609 16.594 10.508 1 98.25 118 LEU B CA 1
ATOM 2434 C C . LEU B 1 118 ? -10.367 15.828 9.211 1 98.25 118 LEU B C 1
ATOM 2436 O O . LEU B 1 118 ? -11.266 15.734 8.367 1 98.25 118 LEU B O 1
ATOM 2440 N N . LEU B 1 119 ? -9.18 15.305 9.047 1 98.62 119 LEU B N 1
ATOM 2441 C CA . LEU B 1 119 ? -8.859 14.547 7.84 1 98.62 119 LEU B CA 1
ATOM 2442 C C . LEU B 1 119 ? -9.664 13.25 7.793 1 98.62 119 LEU B C 1
ATOM 2444 O O . LEU B 1 119 ? -10.172 12.867 6.734 1 98.62 119 LEU B O 1
ATOM 2448 N N . ILE B 1 120 ? -9.719 12.602 8.906 1 98.56 120 ILE B N 1
ATOM 2449 C CA . ILE B 1 120 ? -10.477 11.359 8.992 1 98.56 120 ILE B CA 1
ATOM 2450 C C . ILE B 1 120 ? -11.953 11.641 8.68 1 98.56 120 ILE B C 1
ATOM 2452 O O . ILE B 1 120 ? -12.562 10.938 7.875 1 98.56 120 ILE B O 1
ATOM 2456 N N . ASP B 1 121 ? -12.484 12.711 9.281 1 97.81 121 ASP B N 1
ATOM 2457 C CA . ASP B 1 121 ? -13.859 13.117 9 1 97.81 121 ASP B CA 1
ATOM 2458 C C . ASP B 1 121 ? -14.055 13.398 7.512 1 97.81 121 ASP B C 1
ATOM 2460 O O . ASP B 1 121 ? -15.039 12.953 6.914 1 97.81 121 ASP B O 1
ATOM 2464 N N . PHE B 1 122 ? -13.164 14.078 6.977 1 97.88 122 PHE B N 1
ATOM 2465 C CA . PHE B 1 122 ? -13.203 14.445 5.566 1 97.88 122 PHE B CA 1
ATOM 2466 C C . PHE B 1 122 ? -13.227 13.203 4.688 1 97.88 122 PHE B C 1
ATOM 2468 O O . PHE B 1 122 ? -14.023 13.109 3.75 1 97.88 122 PHE B O 1
ATOM 2475 N N . GLY B 1 123 ? -12.414 12.219 4.988 1 98.38 123 GLY B N 1
ATOM 2476 C CA . GLY B 1 123 ? -12.344 10.992 4.211 1 98.38 123 GLY B CA 1
ATOM 2477 C C . GLY B 1 123 ? -13.625 10.18 4.27 1 98.38 123 GLY B C 1
ATOM 2478 O O . GLY B 1 123 ? -14.117 9.719 3.236 1 98.38 123 GLY B O 1
ATOM 2479 N N . PHE B 1 124 ? -14.141 10.023 5.449 1 98.25 124 PHE B N 1
ATOM 2480 C CA . PHE B 1 124 ? -15.32 9.188 5.617 1 98.25 124 PHE B CA 1
ATOM 2481 C C . PHE B 1 124 ? -16.562 9.898 5.117 1 98.25 124 PHE B C 1
ATOM 2483 O O . PHE B 1 124 ? -17.422 9.289 4.465 1 98.25 124 PHE B O 1
ATOM 2490 N N . GLU B 1 125 ? -16.703 11.156 5.348 1 96.44 125 GLU B N 1
ATOM 2491 C CA . GLU B 1 125 ? -17.922 11.883 5.016 1 96.44 125 GLU B CA 1
ATOM 2492 C C . GLU B 1 125 ? -17.969 12.234 3.531 1 96.44 125 GLU B C 1
ATOM 2494 O O . GLU B 1 125 ? -19 12.039 2.871 1 96.44 125 GLU B O 1
ATOM 2499 N N . HIS B 1 126 ? -16.938 12.711 3.029 1 95.69 126 HIS B N 1
ATOM 2500 C CA . HIS B 1 126 ? -16.953 13.258 1.68 1 95.69 126 HIS B CA 1
ATOM 2501 C C . HIS B 1 126 ? -16.688 12.18 0.638 1 95.69 126 HIS B C 1
ATOM 2503 O O . HIS B 1 126 ? -17.25 12.211 -0.454 1 95.69 126 HIS B O 1
ATOM 2509 N N . PHE B 1 127 ? -15.836 11.281 1 1 97.44 127 PHE B N 1
ATOM 2510 C CA . PHE B 1 127 ? -15.445 10.312 -0.017 1 97.44 127 PHE B CA 1
ATOM 2511 C C . PHE B 1 127 ? -16.031 8.938 0.285 1 97.44 127 PHE B C 1
ATOM 2513 O O . PHE B 1 127 ? -15.812 7.984 -0.458 1 97.44 127 PHE B O 1
ATOM 2520 N N . ASN B 1 128 ? -16.703 8.852 1.374 1 97.69 128 ASN B N 1
ATOM 2521 C CA . ASN B 1 128 ? -17.328 7.594 1.752 1 97.69 128 ASN B CA 1
ATOM 2522 C C . ASN B 1 128 ? -16.328 6.445 1.766 1 97.69 128 ASN B C 1
ATOM 2524 O O . ASN B 1 128 ? -16.609 5.367 1.233 1 97.69 128 ASN B O 1
ATOM 2528 N N . LEU B 1 129 ? -15.211 6.688 2.314 1 98.75 129 LEU B N 1
ATOM 2529 C CA . LEU B 1 129 ? -14.195 5.648 2.465 1 98.75 129 LEU B CA 1
ATOM 2530 C C . LEU B 1 129 ? -14.656 4.578 3.449 1 98.75 129 LEU B C 1
ATOM 2532 O O . LEU B 1 129 ? -15.562 4.812 4.25 1 98.75 129 LEU B O 1
ATOM 2536 N N . HIS B 1 130 ? -14.07 3.379 3.365 1 98.81 130 HIS B N 1
ATOM 2537 C CA . HIS B 1 130 ? -14.297 2.287 4.305 1 98.81 130 HIS B CA 1
ATOM 2538 C C . HIS B 1 130 ? -13.172 2.197 5.328 1 98.81 130 HIS B C 1
ATOM 2540 O O . HIS B 1 130 ? -13.398 1.821 6.48 1 98.81 130 HIS B O 1
ATOM 2546 N N . ARG B 1 131 ? -12.008 2.498 4.871 1 98.88 131 ARG B N 1
ATOM 2547 C CA . ARG B 1 131 ? -10.781 2.342 5.645 1 98.88 131 ARG B CA 1
ATOM 2548 C C . ARG B 1 131 ? -9.852 3.533 5.438 1 98.88 131 ARG B C 1
ATOM 2550 O O . ARG B 1 131 ? -9.641 3.979 4.309 1 98.88 131 ARG B O 1
ATOM 2557 N N . ILE B 1 132 ? -9.367 4.125 6.504 1 98.94 132 ILE B N 1
ATOM 2558 C CA . ILE B 1 132 ? -8.312 5.137 6.48 1 98.94 132 ILE B CA 1
ATOM 2559 C C . ILE B 1 132 ? -7.117 4.66 7.305 1 98.94 132 ILE B C 1
ATOM 2561 O O . ILE B 1 132 ? -7.277 4.227 8.445 1 98.94 132 ILE B O 1
ATOM 2565 N N . TYR B 1 133 ? -5.93 4.68 6.691 1 98.94 133 TYR B N 1
ATOM 2566 C CA . TYR B 1 133 ? -4.742 4.246 7.422 1 98.94 133 TYR B CA 1
ATOM 2567 C C . TYR B 1 133 ? -3.686 5.344 7.445 1 98.94 133 TYR B C 1
ATOM 2569 O O . TYR B 1 133 ? -3.846 6.383 6.797 1 98.94 133 TYR B O 1
ATOM 2577 N N . ALA B 1 134 ? -2.713 5.168 8.258 1 98.94 134 ALA B N 1
ATOM 2578 C CA . ALA B 1 134 ? -1.518 6 8.375 1 98.94 134 ALA B CA 1
ATOM 2579 C C . ALA B 1 134 ? -0.314 5.172 8.812 1 98.94 134 ALA B C 1
ATOM 2581 O O . ALA B 1 134 ? -0.47 4.129 9.453 1 98.94 134 ALA B O 1
ATOM 2582 N N . THR B 1 135 ? 0.795 5.645 8.445 1 98.75 135 THR B N 1
ATOM 2583 C CA . THR B 1 135 ? 2.041 5.031 8.891 1 98.75 135 THR B CA 1
ATOM 2584 C C . THR B 1 135 ? 2.938 6.062 9.57 1 98.75 135 THR B C 1
ATOM 2586 O O . THR B 1 135 ? 2.805 7.266 9.328 1 98.75 135 THR B O 1
ATOM 2589 N N . CYS B 1 136 ? 3.811 5.602 10.406 1 98.5 136 CYS B N 1
ATOM 2590 C CA . CYS B 1 136 ? 4.801 6.465 11.039 1 98.5 136 CYS B CA 1
ATOM 2591 C C . CYS B 1 136 ? 6.043 5.676 11.43 1 98.5 136 CYS B C 1
ATOM 2593 O O . CYS B 1 136 ? 6.008 4.445 11.484 1 98.5 136 CYS B O 1
ATOM 2595 N N . ASP B 1 137 ? 7.113 6.395 11.672 1 98.44 137 ASP B N 1
ATOM 2596 C CA . ASP B 1 137 ? 8.328 5.777 12.195 1 98.44 137 ASP B CA 1
ATOM 2597 C C . ASP B 1 137 ? 8.094 5.223 13.602 1 98.44 137 ASP B C 1
ATOM 2599 O O . ASP B 1 137 ? 7.578 5.926 14.477 1 98.44 137 ASP B O 1
ATOM 2603 N N . PRO B 1 138 ? 8.516 3.951 13.805 1 98.44 138 PRO B N 1
ATOM 2604 C CA . PRO B 1 138 ? 8.312 3.35 15.125 1 98.44 138 PRO B CA 1
ATOM 2605 C C . PRO B 1 138 ? 9.008 4.121 16.234 1 98.44 138 PRO B C 1
ATOM 2607 O O . PRO B 1 138 ? 8.641 3.992 17.406 1 98.44 138 PRO B O 1
ATOM 2610 N N . ARG B 1 139 ? 9.992 4.969 15.953 1 98 139 ARG B N 1
ATOM 2611 C CA . ARG B 1 139 ? 10.727 5.754 16.938 1 98 139 ARG B CA 1
ATOM 2612 C C . ARG B 1 139 ? 10.008 7.066 17.234 1 98 139 ARG B C 1
ATOM 2614 O O . ARG B 1 139 ? 10.344 7.762 18.203 1 98 139 ARG B O 1
ATOM 2621 N N . ASN B 1 140 ? 9.047 7.43 16.406 1 97 140 ASN B N 1
ATOM 2622 C CA . ASN B 1 140 ? 8.344 8.703 16.562 1 97 140 ASN B CA 1
ATOM 2623 C C . ASN B 1 140 ? 7.156 8.57 17.5 1 97 140 ASN B C 1
ATOM 2625 O O . ASN B 1 140 ? 6.012 8.469 17.062 1 97 140 ASN B O 1
ATOM 2629 N N . ILE B 1 141 ? 7.406 8.664 18.719 1 96.44 141 ILE B N 1
ATOM 2630 C CA . ILE B 1 141 ? 6.422 8.438 19.766 1 96.44 141 ILE B CA 1
ATOM 2631 C C . ILE B 1 141 ? 5.273 9.438 19.625 1 96.44 141 ILE B C 1
ATOM 2633 O O . ILE B 1 141 ? 4.105 9.062 19.734 1 96.44 141 ILE B O 1
ATOM 2637 N N . GLY B 1 142 ? 5.602 10.703 19.406 1 95.12 142 GLY B N 1
ATOM 2638 C CA . GLY B 1 142 ? 4.578 11.727 19.234 1 95.12 142 GLY B CA 1
ATOM 2639 C C . GLY B 1 142 ? 3.596 11.406 18.125 1 95.12 142 GLY B C 1
ATOM 2640 O O . GLY B 1 142 ? 2.393 11.625 18.281 1 95.12 142 GLY B O 1
ATOM 2641 N N . SER B 1 143 ? 4.109 10.875 17.109 1 96.19 143 SER B N 1
ATOM 2642 C CA . SER B 1 143 ? 3.271 10.586 15.945 1 96.19 143 SER B CA 1
ATOM 2643 C C . SER B 1 143 ? 2.299 9.445 16.234 1 96.19 143 SER B C 1
ATOM 2645 O O . SER B 1 143 ? 1.098 9.578 15.992 1 96.19 143 SER B O 1
ATOM 2647 N N . TYR B 1 144 ? 2.773 8.344 16.703 1 96.69 144 TYR B N 1
ATOM 2648 C CA . TYR B 1 144 ? 1.82 7.25 16.844 1 96.69 144 TYR B CA 1
ATOM 2649 C C . TYR B 1 144 ? 0.888 7.48 18.031 1 96.69 144 TYR B C 1
ATOM 2651 O O . TYR B 1 144 ? -0.211 6.922 18.078 1 96.69 144 TYR B O 1
ATOM 2659 N N . LYS B 1 145 ? 1.251 8.305 19.047 1 98 145 LYS B N 1
ATOM 2660 C CA . LYS B 1 145 ? 0.315 8.68 20.094 1 98 145 LYS B CA 1
ATOM 2661 C C . LYS B 1 145 ? -0.885 9.43 19.531 1 98 145 LYS B C 1
ATOM 2663 O O . LYS B 1 145 ? -2.01 9.266 20 1 98 145 LYS B O 1
ATOM 2668 N N . VAL B 1 146 ? -0.658 10.297 18.547 1 98.44 146 VAL B N 1
ATOM 2669 C CA . VAL B 1 146 ? -1.745 10.992 17.875 1 98.44 146 VAL B CA 1
ATOM 2670 C C . VAL B 1 146 ? -2.676 9.977 17.219 1 98.44 146 VAL B C 1
ATOM 2672 O O . VAL B 1 146 ? -3.898 10.062 17.359 1 98.44 146 VAL B O 1
ATOM 2675 N N . LEU B 1 147 ? -2.111 9.008 16.531 1 98.69 147 LEU B N 1
ATOM 2676 C CA . LEU B 1 147 ? -2.9 8.008 15.82 1 98.69 147 LEU B CA 1
ATOM 2677 C C . LEU B 1 147 ? -3.744 7.191 16.797 1 98.69 147 LEU B C 1
ATOM 2679 O O . LEU B 1 147 ? -4.91 6.895 16.516 1 98.69 147 LEU B O 1
ATOM 2683 N N . GLU B 1 148 ? -3.156 6.859 17.859 1 98.38 148 GLU B N 1
ATOM 2684 C CA . GLU B 1 148 ? -3.902 6.152 18.891 1 98.38 148 GLU B CA 1
ATOM 2685 C C . GLU B 1 148 ? -5 7.035 19.484 1 98.38 148 GLU B C 1
ATOM 2687 O O . GLU B 1 148 ? -6.129 6.578 19.688 1 98.38 148 GLU B O 1
ATOM 2692 N N . LYS B 1 149 ? -4.684 8.266 19.734 1 97.88 149 LYS B N 1
ATOM 2693 C CA . LYS B 1 149 ? -5.617 9.203 20.344 1 97.88 149 LYS B CA 1
ATOM 2694 C C . LYS B 1 149 ? -6.84 9.43 19.453 1 97.88 149 LYS B C 1
ATOM 2696 O O . LYS B 1 149 ? -7.949 9.633 19.953 1 97.88 149 LYS B O 1
ATOM 2701 N N . VAL B 1 150 ? -6.664 9.352 18.188 1 97.94 150 VAL B N 1
ATOM 2702 C CA . VAL B 1 150 ? -7.781 9.633 17.297 1 97.94 150 VAL B CA 1
ATOM 2703 C C . VAL B 1 150 ? -8.539 8.344 17 1 97.94 150 VAL B C 1
ATOM 2705 O O . VAL B 1 150 ? -9.406 8.312 16.125 1 97.94 150 VAL B O 1
ATOM 2708 N N . GLY B 1 151 ? -8.18 7.273 17.625 1 98.06 151 GLY B N 1
ATOM 2709 C CA . GLY B 1 151 ? -8.984 6.066 17.594 1 98.06 151 GLY B CA 1
ATOM 2710 C C . GLY B 1 151 ? -8.484 5.027 16.609 1 98.06 151 GLY B C 1
ATOM 2711 O O . GLY B 1 151 ? -9.164 4.035 16.344 1 98.06 151 GLY B O 1
ATOM 2712 N N . MET B 1 152 ? -7.328 5.215 16.109 1 98.75 152 MET B N 1
ATOM 2713 C CA . MET B 1 152 ? -6.82 4.227 15.156 1 98.75 152 MET B CA 1
ATOM 2714 C C . MET B 1 152 ? -6.223 3.029 15.891 1 98.75 152 MET B C 1
ATOM 2716 O O . MET B 1 152 ? -5.699 3.172 17 1 98.75 152 MET B O 1
ATOM 2720 N N . THR B 1 153 ? -6.266 1.918 15.195 1 98.81 153 THR B N 1
ATOM 2721 C CA . THR B 1 153 ? -5.766 0.654 15.727 1 98.81 153 THR B CA 1
ATOM 2722 C C . THR B 1 153 ? -4.449 0.269 15.062 1 98.81 153 THR B C 1
ATOM 2724 O O . THR B 1 153 ? -4.316 0.352 13.836 1 98.81 153 THR B O 1
ATOM 2727 N N . LYS B 1 154 ? -3.498 -0.1 15.859 1 98.88 154 LYS B N 1
ATOM 2728 C CA . LYS B 1 154 ? -2.232 -0.588 15.312 1 98.88 154 LYS B CA 1
ATOM 2729 C C . LYS B 1 154 ? -2.406 -1.952 14.656 1 98.88 154 LYS B C 1
ATOM 2731 O O . LYS B 1 154 ? -2.969 -2.871 15.258 1 98.88 154 LYS B O 1
ATOM 2736 N N . GLU B 1 155 ? -1.935 -2.053 13.477 1 98.94 155 GLU B N 1
ATOM 2737 C CA . GLU B 1 155 ? -2.158 -3.277 12.711 1 98.94 155 GLU B CA 1
ATOM 2738 C C . GLU B 1 155 ? -0.873 -4.086 12.578 1 98.94 155 GLU B C 1
ATOM 2740 O O . GLU B 1 155 ? -0.913 -5.281 12.273 1 98.94 155 GLU B O 1
ATOM 2745 N N . GLY B 1 156 ? 0.24 -3.408 12.734 1 98.81 156 GLY B N 1
ATOM 2746 C CA . GLY B 1 156 ? 1.512 -4.109 12.648 1 98.81 156 GLY B CA 1
ATOM 2747 C C . GLY B 1 156 ? 2.68 -3.189 12.352 1 98.81 156 GLY B C 1
ATOM 2748 O O . GLY B 1 156 ? 2.578 -1.972 12.516 1 98.81 156 GLY B O 1
ATOM 2749 N N . ARG B 1 157 ? 3.797 -3.811 12.094 1 98.88 157 ARG B N 1
ATOM 2750 C CA . ARG B 1 157 ? 5.035 -3.129 11.727 1 98.88 157 ARG B CA 1
ATOM 2751 C C . ARG B 1 157 ? 5.52 -3.566 10.352 1 98.88 157 ARG B C 1
ATOM 2753 O O . ARG B 1 157 ? 5.801 -4.746 10.133 1 98.88 157 ARG B O 1
ATOM 2760 N N . ILE B 1 158 ? 5.535 -2.645 9.414 1 98.94 158 ILE B N 1
ATOM 2761 C CA . ILE B 1 158 ? 6.023 -2.896 8.062 1 98.94 158 ILE B CA 1
ATOM 2762 C C . ILE B 1 158 ? 7.539 -2.715 8.016 1 98.94 158 ILE B C 1
ATOM 2764 O O . ILE B 1 158 ? 8.047 -1.628 8.297 1 98.94 158 ILE B O 1
ATOM 2768 N N . ARG B 1 159 ? 8.211 -3.686 7.621 1 98.81 159 ARG B N 1
ATOM 2769 C CA . ARG B 1 159 ? 9.672 -3.682 7.707 1 98.81 159 ARG B CA 1
ATOM 2770 C C . ARG B 1 159 ? 10.289 -2.969 6.512 1 98.81 159 ARG B C 1
ATOM 2772 O O . ARG B 1 159 ? 9.969 -3.279 5.363 1 98.81 159 ARG B O 1
ATOM 2779 N N . GLU B 1 160 ? 11.164 -2.008 6.805 1 98.81 160 GLU B N 1
ATOM 2780 C CA . GLU B 1 160 ? 12.039 -1.302 5.875 1 98.81 160 GLU B CA 1
ATOM 2781 C C . GLU B 1 160 ? 11.289 -0.907 4.605 1 98.81 160 GLU B C 1
ATOM 2783 O O . GLU B 1 160 ? 11.773 -1.14 3.496 1 98.81 160 GLU B O 1
ATOM 2788 N N . ASN B 1 161 ? 10.117 -0.296 4.75 1 98.75 161 ASN B N 1
ATOM 2789 C CA . ASN B 1 161 ? 9.258 0.009 3.611 1 98.75 161 ASN B CA 1
ATOM 2790 C C . ASN B 1 161 ? 9.5 1.421 3.086 1 98.75 161 ASN B C 1
ATOM 2792 O O . ASN B 1 161 ? 8.969 1.803 2.045 1 98.75 161 ASN B O 1
ATOM 2796 N N . LEU B 1 162 ? 10.289 2.166 3.736 1 98.69 162 LEU B N 1
ATOM 2797 C CA . LEU B 1 162 ? 10.523 3.537 3.295 1 98.69 162 LEU B CA 1
ATOM 2798 C C . LEU B 1 162 ? 12.016 3.811 3.135 1 98.69 162 LEU B C 1
ATOM 2800 O O . LEU B 1 162 ? 12.789 3.6 4.066 1 98.69 162 LEU B O 1
ATOM 2804 N N . LYS B 1 163 ? 12.383 4.316 1.97 1 98.44 163 LYS B N 1
ATOM 2805 C CA . LYS B 1 163 ? 13.766 4.723 1.726 1 98.44 163 LYS B CA 1
ATOM 2806 C C . LYS B 1 163 ? 14.055 6.082 2.352 1 98.44 163 LYS B C 1
ATOM 2808 O O . LYS B 1 163 ? 13.359 7.062 2.07 1 98.44 163 LYS B O 1
ATOM 2813 N N . MET B 1 164 ? 15.07 6.129 3.209 1 97.62 164 MET B N 1
ATOM 2814 C CA . MET B 1 164 ? 15.539 7.352 3.852 1 97.62 164 MET B CA 1
ATOM 2815 C C . MET B 1 164 ? 16.859 7.816 3.236 1 97.62 164 MET B C 1
ATOM 2817 O O . MET B 1 164 ? 17.406 7.156 2.348 1 97.62 164 MET B O 1
ATOM 2821 N N . LYS B 1 165 ? 17.234 8.992 3.648 1 92.75 165 LYS B N 1
ATOM 2822 C CA . LYS B 1 165 ? 18.531 9.469 3.189 1 92.75 165 LYS B CA 1
ATOM 2823 C C . LYS B 1 165 ? 19.641 8.477 3.527 1 92.75 165 LYS B C 1
ATOM 2825 O O . LYS B 1 165 ? 20.531 8.242 2.717 1 92.75 165 LYS B O 1
ATOM 2830 N N . ASP B 1 166 ? 19.516 7.91 4.762 1 90.06 166 ASP B N 1
ATOM 2831 C CA . ASP B 1 166 ? 20.531 6.977 5.215 1 90.06 166 ASP B CA 1
ATOM 2832 C C . ASP B 1 166 ? 19.938 5.594 5.473 1 90.06 166 ASP B C 1
ATOM 2834 O O . ASP B 1 166 ? 20.094 5.035 6.562 1 90.06 166 ASP B O 1
ATOM 2838 N N . GLY B 1 167 ? 19.469 4.918 4.457 1 96.38 167 GLY B N 1
ATOM 2839 C CA . GLY B 1 167 ? 19.031 3.549 4.656 1 96.38 167 GLY B CA 1
ATOM 2840 C C . GLY B 1 167 ? 17.531 3.379 4.492 1 96.38 167 GLY B C 1
ATOM 2841 O O . GLY B 1 167 ? 16.906 4.062 3.672 1 96.38 167 GLY B O 1
ATOM 2842 N N . TRP B 1 168 ? 16.984 2.359 5.281 1 98.12 168 TRP B N 1
ATOM 2843 C CA . TRP B 1 168 ? 15.578 1.999 5.188 1 98.12 168 TRP B CA 1
ATOM 2844 C C . TRP B 1 168 ? 14.898 2.105 6.547 1 98.12 168 TRP B C 1
ATOM 2846 O O . TRP B 1 168 ? 15.492 1.764 7.574 1 98.12 168 TRP B O 1
ATOM 2856 N N . ARG B 1 169 ? 13.742 2.527 6.539 1 97.81 169 ARG B N 1
ATOM 2857 C CA . ARG B 1 169 ? 12.969 2.719 7.766 1 97.81 169 ARG B CA 1
ATOM 2858 C C . ARG B 1 169 ? 11.766 1.785 7.805 1 97.81 169 ARG B C 1
ATOM 2860 O O . ARG B 1 169 ? 11.078 1.6 6.797 1 97.81 169 ARG B O 1
ATOM 2867 N N . ASP B 1 170 ? 11.539 1.229 9.016 1 98.69 170 ASP B N 1
ATOM 2868 C CA . ASP B 1 170 ? 10.266 0.558 9.289 1 98.69 170 ASP B CA 1
ATOM 2869 C C . ASP B 1 170 ? 9.133 1.568 9.445 1 98.69 170 ASP B C 1
ATOM 2871 O O . ASP B 1 170 ? 9.383 2.762 9.633 1 98.69 170 ASP B O 1
ATOM 2875 N N . SER B 1 171 ? 7.906 1.049 9.367 1 98.88 171 SER B N 1
ATOM 2876 C CA . SER B 1 171 ? 6.73 1.846 9.703 1 98.88 171 SER B CA 1
ATOM 2877 C C . SER B 1 171 ? 5.762 1.062 10.578 1 98.88 171 SER B C 1
ATOM 2879 O O . SER B 1 171 ? 5.539 -0.13 10.359 1 98.88 171 SER B O 1
ATOM 2881 N N . PHE B 1 172 ? 5.277 1.724 11.602 1 98.94 172 PHE B N 1
ATOM 2882 C CA . PHE B 1 172 ? 4.043 1.226 12.188 1 98.94 172 PHE B CA 1
ATOM 2883 C C . PHE B 1 172 ? 2.852 1.52 11.281 1 98.94 172 PHE B C 1
ATOM 2885 O O . PHE B 1 172 ? 2.793 2.578 10.648 1 98.94 172 PHE B O 1
ATOM 2892 N N . LEU B 1 173 ? 1.963 0.588 11.258 1 98.94 173 LEU B N 1
ATOM 2893 C CA . LEU B 1 173 ? 0.732 0.733 10.484 1 98.94 173 LEU B CA 1
ATOM 2894 C C . LEU B 1 173 ? -0.477 0.841 11.406 1 98.94 173 LEU B C 1
ATOM 2896 O O . LEU B 1 173 ? -0.679 -0.012 12.273 1 98.94 173 LEU B O 1
ATOM 2900 N N . TYR B 1 174 ? -1.239 1.926 11.25 1 98.94 174 TYR B N 1
ATOM 2901 C CA . TYR B 1 174 ? -2.486 2.158 11.969 1 98.94 174 TYR B CA 1
ATOM 2902 C C . TYR B 1 174 ? -3.646 2.354 10.992 1 98.94 174 TYR B C 1
ATOM 2904 O O . TYR B 1 174 ? -3.447 2.797 9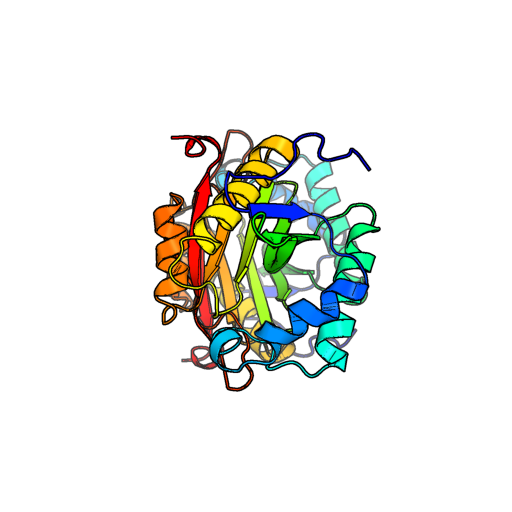.859 1 98.94 174 TYR B O 1
ATOM 2912 N N . SER B 1 175 ? -4.852 2.039 11.484 1 98.94 175 SER B N 1
ATOM 2913 C CA . SER B 1 175 ? -6.012 2.336 10.648 1 98.94 175 SER B CA 1
ATOM 2914 C C . SER B 1 175 ? -7.258 2.561 11.5 1 98.94 175 SER B C 1
ATOM 2916 O O . SER B 1 175 ? -7.262 2.275 12.695 1 98.94 175 SER B O 1
ATOM 2918 N N . ILE B 1 176 ? -8.25 3.115 10.875 1 98.88 176 ILE B N 1
ATOM 2919 C CA . ILE B 1 176 ? -9.602 3.232 11.406 1 98.88 176 ILE B CA 1
ATOM 2920 C C . ILE B 1 176 ? -10.617 2.896 10.32 1 98.88 176 ILE B C 1
ATOM 2922 O O . ILE B 1 176 ? -10.453 3.289 9.164 1 98.88 176 ILE B O 1
ATOM 2926 N N . LEU B 1 177 ? -11.633 2.086 10.703 1 98.88 177 LEU B N 1
ATOM 2927 C CA . LEU B 1 177 ? -12.688 1.668 9.781 1 98.88 177 LEU B CA 1
ATOM 2928 C C . LEU B 1 177 ? -13.914 2.562 9.922 1 98.88 177 LEU B C 1
ATOM 2930 O O . LEU B 1 177 ? -14.141 3.156 10.977 1 98.88 177 LEU B O 1
ATOM 2934 N N . LYS B 1 178 ? -14.672 2.631 8.875 1 98 178 LYS B N 1
ATOM 2935 C CA . LYS B 1 178 ? -15.828 3.523 8.805 1 98 178 LYS B CA 1
ATOM 2936 C C . LYS B 1 178 ? -16.734 3.334 10.016 1 98 178 LYS B C 1
ATOM 2938 O O . LYS B 1 178 ? -17.203 4.309 10.609 1 98 178 LYS B O 1
ATOM 2943 N N . TYR B 1 179 ? -17 2.152 10.383 1 97.75 179 TYR B N 1
ATOM 2944 C CA . TYR B 1 179 ? -17.984 1.904 11.43 1 97.75 179 TYR B CA 1
ATOM 2945 C C . TYR B 1 179 ? -17.406 2.215 12.805 1 97.75 179 TYR B C 1
ATOM 2947 O O . TYR B 1 179 ? -18.125 2.266 13.797 1 97.75 179 TYR B O 1
ATOM 2955 N N . GLU B 1 180 ? -16.109 2.396 12.898 1 97.88 180 GLU B N 1
ATOM 2956 C CA . GLU B 1 180 ? -15.461 2.775 14.141 1 97.88 180 GLU B CA 1
ATOM 2957 C C . GLU B 1 180 ? -15.453 4.293 14.32 1 97.88 180 GLU B C 1
ATOM 2959 O O . GLU B 1 180 ? -15.195 4.789 15.422 1 97.88 180 GLU B O 1
ATOM 2964 N N . TRP B 1 181 ? -15.648 4.895 13.211 1 90.25 181 TRP B N 1
ATOM 2965 C CA . TRP B 1 181 ? -15.609 6.352 13.133 1 90.25 181 TRP B CA 1
ATOM 2966 C C . TRP B 1 181 ? -16.75 6.969 13.938 1 90.25 181 TRP B C 1
ATOM 2968 O O . TRP B 1 181 ? -17.906 6.551 13.812 1 90.25 181 TRP B O 1
ATOM 2978 N N . GLY B 1 182 ? -16.484 8.055 14.656 1 80.06 182 GLY B N 1
ATOM 2979 C CA . GLY B 1 182 ? -17.484 8.773 15.43 1 80.06 182 GLY B CA 1
ATOM 2980 C C . GLY B 1 182 ? -17.797 8.125 16.766 1 80.06 182 GLY B C 1
ATOM 2981 O O . GLY B 1 182 ? -18.672 8.586 17.5 1 80.06 182 GLY B O 1
ATOM 2982 N N . LYS B 1 183 ? -17.25 6.949 17.062 1 76.44 183 LYS B N 1
ATOM 2983 C CA . LYS B 1 183 ? -17.484 6.281 18.328 1 76.44 183 LYS B CA 1
ATOM 2984 C C . LYS B 1 183 ? -16.484 6.73 19.391 1 76.44 183 LYS B C 1
ATOM 2986 O O . LYS B 1 183 ? -15.352 7.102 19.062 1 76.44 183 LYS B O 1
#